Protein AF-A0A8K1CNV5-F1 (afdb_monomer)

Mean predicted aligned error: 14.9 Å

Organism: Pythium oligandrum (NCBI:txid41045)

Solvent-accessible surface area (backbone atoms only — not comparable to full-atom values): 17532 Å² total; per-residue (Å²): 133,90,78,89,86,90,78,89,76,91,77,91,81,90,87,84,92,82,88,83,81,83,76,79,78,71,54,70,66,60,56,51,51,50,52,52,51,52,48,52,50,48,54,53,50,49,52,52,50,48,55,39,60,76,67,42,85,66,71,53,64,65,58,51,50,51,50,49,50,51,50,50,51,52,48,51,51,50,48,53,50,53,49,44,53,48,55,52,51,51,52,47,57,68,41,57,79,44,86,44,72,81,35,79,41,78,49,77,49,75,51,72,46,97,85,60,24,41,38,37,41,38,40,36,34,46,54,39,86,94,39,72,58,44,67,56,53,35,53,23,44,51,50,37,60,75,45,37,34,60,50,40,27,76,74,68,73,33,55,38,43,72,82,44,70,49,68,93,41,90,45,45,32,44,40,33,38,40,32,47,81,44,94,89,42,32,39,35,34,42,30,40,36,4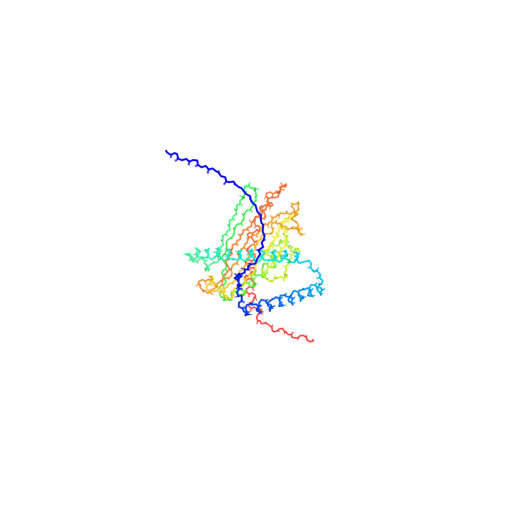0,44,51,76,34,87,70,45,97,85,44,99,53,46,36,30,41,38,40,36,34,47,57,91,78,46,90,90,66,63,86,56,71,92,58,31,37,49,38,41,44,37,33,32,38,36,24,30,65,41,100,82,63,29,26,26,39,44,33,42,35,39,38,37,40,50,57,55,90,89,60,71,62,69,70,56,58,50,52,54,61,59,43,54,63,52,51,58,48,50,44,54,51,46,24,52,47,44,48,62,54,52,75,57,72,84,69,74,82,85,76,84,79,130

Foldseek 3Di:
DDDDDDDDDDDDDDDDDDDDDPPPDPDPVVVVVVVVVVVVVVVVVVVVVVVCVVVDVPPCVVVVVVVVVVVVVVVVLVVLQVVLVVVLVVVLVVCVVDVPLVDWDKDWDWDADPQRKIKIKMWIKFFDPPDQDLVQLQVLLVVLVVVLQVLCCVQVVWHKDWPDWPPVDVFKIWTWMWTCLDVQEIAIFTKIKGWDWACCDPVDRHTKIKMWIWGDPDDPPDGDDLVRYWYKTKTKMWMWDADPVSTIMIIMIMMIITDARPVGDPVVVVVSVVVSPVVSVVSSSVSSSVSSVCVVVVPDDPPDDDD

Nearest PDB structures (foldseek):
  5zyi-assembly1_A  TM=6.172E-01  e=4.512E-07  Homo sapiens
  2e3s-assembly1_A  TM=5.573E-01  e=2.011E-07  Homo sapiens
  6iez-assembly1_A  TM=5.599E-01  e=1.013E-06  Homo sapiens
  5zyh-assembly1_A  TM=5.247E-01  e=5.365E-07  Homo sapiens
  5zyk-assembly1_A  TM=5.617E-01  e=1.804E-06  Homo sapiens

Radius of gyration: 34.07 Å; Cα contacts (8 Å, |Δi|>4): 423; chains: 1; bounding box: 97×108×48 Å

Sequence (307 aa):
MVSASASGDATSSRDSSEDASRRSYKSTYYARKITTLQQEKHELTEQVNELKAERGVVDMAPTLEQNALLRSGLQAAGWAMAEAQSVLSNRMAETSGDAHLRRSHRQVESTEASNGDILIEQFAVLPFPGVSSIKHVYEALLLAISHQEFTVWENLGVLAMCELEDTTDYSASQSRYFTKVLPGLDLEKNSASFRQYYDRSEVLASPHGLVVIDFVDEDELYPYHPESRVRLDVSGMSMVCHSEDDSVSIVRWSRARIHRPKDGIPPQAMESFRDFIPRWAEVTNKTVREYVAEGRRMDTEPVGSLG

Secondary structure (DSSP, 8-state):
---------------------------HHHHHHHHHHHHHHHHHHHHHHHHHHHT----HHHHHHHHHHHHHHHHHHHHHHHHHHHHHHHHHHHHHTTGGGGS-EEEEEEEE-TTSPEEEEEEEEEEETT---HHHHHHHHHHHHHTHHHHHHHHH--EEEEEEEE-S-SSEEEEEEEEEEETTEEEEEEEEEEEEEESS-SSSSS-EEEEEEEE-S--SSS---TTTEEEEEEEEEEEEEE-TTS-EEEEEEEEEEEPPPTT---HHHHHHHHHHHHHHHHHHHHHHHHHHHHGGGTT--------

Structure (mmCIF, N/CA/C/O backbone):
data_AF-A0A8K1CNV5-F1
#
_entry.id   AF-A0A8K1CNV5-F1
#
loop_
_atom_site.group_PDB
_atom_site.id
_atom_site.type_symbol
_atom_site.label_atom_id
_atom_site.label_alt_id
_atom_site.label_comp_id
_atom_site.label_asym_id
_atom_site.label_entity_id
_atom_site.label_seq_id
_atom_site.pdbx_PDB_ins_code
_atom_site.Cartn_x
_atom_site.Cartn_y
_atom_site.Cartn_z
_atom_site.occupancy
_atom_site.B_iso_or_equiv
_atom_site.auth_seq_id
_atom_site.auth_comp_id
_atom_site.auth_asym_id
_atom_site.auth_atom_id
_atom_site.pdbx_PDB_model_num
ATOM 1 N N . MET A 1 1 ? -56.817 -84.854 -18.819 1.00 37.28 1 MET A N 1
ATOM 2 C CA . MET A 1 1 ? -56.427 -86.277 -18.703 1.00 37.28 1 MET A CA 1
ATOM 3 C C . MET A 1 1 ? -55.260 -86.324 -17.722 1.00 37.28 1 MET A C 1
ATOM 5 O O . MET A 1 1 ? -54.269 -85.679 -18.018 1.00 37.28 1 MET A O 1
ATOM 9 N N . VAL A 1 2 ? -55.521 -86.612 -16.434 1.00 34.22 2 VAL A N 1
ATOM 10 C CA . VAL A 1 2 ? -55.157 -87.872 -15.717 1.00 34.22 2 VAL A CA 1
ATOM 11 C C . VAL A 1 2 ? -53.641 -88.128 -15.830 1.00 34.22 2 VAL A C 1
ATOM 13 O O . VAL A 1 2 ? -53.181 -88.269 -16.951 1.00 34.22 2 VAL A O 1
ATOM 16 N N . SER A 1 3 ? -52.781 -88.139 -14.803 1.00 34.09 3 SER A N 1
ATOM 17 C CA . SER A 1 3 ? -52.814 -88.590 -13.389 1.00 34.09 3 SER A CA 1
ATOM 18 C C . SER A 1 3 ? -51.605 -87.968 -12.634 1.00 34.09 3 SER A C 1
ATOM 20 O O . SER A 1 3 ? -50.591 -87.699 -13.268 1.00 34.09 3 SER A O 1
ATOM 22 N N . ALA A 1 4 ? -51.698 -87.557 -11.356 1.00 35.62 4 ALA A N 1
ATOM 23 C CA . ALA A 1 4 ? -51.215 -88.268 -10.139 1.00 35.62 4 ALA A CA 1
ATOM 24 C C . ALA A 1 4 ? -49.900 -89.072 -10.339 1.00 35.62 4 ALA A C 1
ATOM 26 O O . ALA A 1 4 ? -49.810 -89.817 -11.304 1.00 35.62 4 ALA A O 1
ATOM 27 N N . SER A 1 5 ? -48.851 -89.015 -9.506 1.00 34.81 5 SER A N 1
ATOM 28 C CA . SER A 1 5 ? -48.801 -89.030 -8.033 1.00 34.81 5 SER A CA 1
ATOM 29 C C . SER A 1 5 ? -47.383 -88.732 -7.496 1.00 34.81 5 SER A C 1
ATOM 31 O O . SER A 1 5 ? -46.389 -88.934 -8.188 1.00 34.81 5 SER A O 1
ATOM 33 N N . ALA A 1 6 ? -47.321 -88.303 -6.234 1.00 38.78 6 ALA A N 1
ATOM 34 C CA . ALA A 1 6 ? -46.132 -88.001 -5.436 1.00 38.78 6 ALA A CA 1
ATOM 35 C C . ALA A 1 6 ? -45.498 -89.224 -4.731 1.00 38.78 6 ALA A C 1
ATOM 37 O O . ALA A 1 6 ? -46.206 -90.182 -4.442 1.00 38.78 6 ALA A O 1
ATOM 38 N N . SER A 1 7 ? -44.211 -89.108 -4.368 1.00 36.12 7 SER A N 1
ATOM 39 C CA . SER A 1 7 ? -43.533 -89.647 -3.156 1.00 36.12 7 SER A CA 1
ATOM 40 C C . SER A 1 7 ? -42.044 -89.245 -3.260 1.00 36.12 7 SER A C 1
ATOM 42 O O . SER A 1 7 ? -41.426 -89.570 -4.269 1.00 36.12 7 SER A O 1
ATOM 44 N N . GLY A 1 8 ? -41.429 -88.408 -2.410 1.00 32.56 8 GLY A N 1
ATOM 45 C CA . GLY A 1 8 ? -41.211 -88.573 -0.962 1.00 32.56 8 GLY A CA 1
ATOM 46 C C . GLY A 1 8 ? -40.306 -89.787 -0.694 1.00 32.56 8 GLY A C 1
ATOM 47 O O . GLY A 1 8 ? -40.627 -90.862 -1.178 1.00 32.56 8 GLY A O 1
ATOM 48 N N . ASP A 1 9 ? -39.208 -89.770 0.054 1.00 31.98 9 ASP A N 1
ATOM 49 C CA . ASP A 1 9 ? -38.440 -88.768 0.798 1.00 31.98 9 ASP A CA 1
ATOM 50 C C . ASP A 1 9 ? -37.173 -89.509 1.313 1.00 31.98 9 ASP A C 1
ATOM 52 O O . ASP A 1 9 ? -37.217 -90.735 1.403 1.00 31.98 9 ASP A O 1
ATOM 56 N N . ALA A 1 10 ? -36.117 -88.775 1.702 1.00 35.97 10 ALA A N 1
ATOM 57 C CA . ALA A 1 10 ? -35.102 -89.140 2.719 1.00 35.97 10 ALA A CA 1
ATOM 58 C C . ALA A 1 10 ? -34.228 -90.426 2.528 1.00 35.97 10 ALA A C 1
ATOM 60 O O . ALA A 1 10 ? -34.708 -91.503 2.217 1.00 35.97 10 ALA A O 1
ATOM 61 N N . THR A 1 11 ? -32.912 -90.502 2.778 1.00 33.16 11 THR A N 1
ATOM 62 C CA . THR A 1 11 ? -31.928 -89.687 3.520 1.00 33.16 11 THR A CA 1
ATOM 63 C C . THR A 1 11 ? -30.551 -90.387 3.436 1.00 33.16 11 THR A C 1
ATOM 65 O O . THR A 1 11 ? -30.526 -91.611 3.476 1.00 33.16 11 THR A O 1
ATOM 68 N N . SER A 1 12 ? -29.452 -89.603 3.513 1.00 34.94 12 SER A N 1
ATOM 69 C CA . SER A 1 12 ? -28.198 -89.889 4.274 1.00 34.94 12 SER A CA 1
ATOM 70 C C . SER A 1 12 ? -27.277 -91.035 3.779 1.00 34.94 12 SER A C 1
ATOM 72 O O . SER A 1 12 ? -27.736 -92.144 3.588 1.00 34.94 12 SER A O 1
ATOM 74 N N . SER A 1 13 ? -25.946 -90.942 3.630 1.00 35.88 13 SER A N 1
ATOM 75 C CA . SER A 1 13 ? -24.909 -89.982 4.050 1.00 35.88 13 SER A CA 1
ATOM 76 C C . SER A 1 13 ? -23.548 -90.306 3.391 1.00 35.88 13 SER A C 1
ATOM 78 O O . SER A 1 13 ? -23.255 -91.480 3.206 1.00 35.88 13 SER A O 1
ATOM 80 N N . ARG A 1 14 ? -22.712 -89.262 3.223 1.00 37.38 14 ARG A N 1
ATOM 81 C CA . ARG A 1 14 ? -21.230 -89.174 3.392 1.00 37.38 14 ARG A CA 1
ATOM 82 C C . ARG A 1 14 ? -20.282 -90.188 2.715 1.00 37.38 14 ARG A C 1
ATOM 84 O O . ARG A 1 14 ? -20.240 -91.334 3.131 1.00 37.38 14 ARG A O 1
ATOM 91 N N . ASP A 1 15 ? -19.424 -89.692 1.809 1.00 36.38 15 ASP A N 1
ATOM 92 C CA . ASP A 1 15 ? -17.947 -89.470 1.929 1.00 36.38 15 ASP A CA 1
ATOM 93 C C . ASP A 1 15 ? -17.379 -89.168 0.508 1.00 36.38 15 ASP A C 1
ATOM 95 O O . ASP A 1 15 ? -17.696 -89.897 -0.422 1.00 36.38 15 ASP A O 1
ATOM 99 N N . SER A 1 16 ? -16.883 -87.966 0.168 1.00 39.38 16 SER A N 1
ATOM 100 C CA . SER A 1 16 ? -15.549 -87.335 0.355 1.00 39.38 16 SER A CA 1
ATOM 101 C C . SER A 1 16 ? -14.556 -87.481 -0.836 1.00 39.38 16 SER A C 1
ATOM 103 O O . SER A 1 16 ? -14.358 -88.567 -1.362 1.00 39.38 16 SER A O 1
ATOM 105 N N . SER A 1 17 ? -13.907 -86.348 -1.204 1.00 37.22 17 SER A N 1
ATOM 106 C CA . SER A 1 17 ? -12.737 -86.148 -2.121 1.00 37.22 17 SER A CA 1
ATOM 107 C C . SER A 1 17 ? -12.972 -86.392 -3.639 1.00 37.22 17 SER A C 1
ATOM 109 O O . SER A 1 17 ? -13.778 -87.239 -3.978 1.00 37.22 17 SER A O 1
ATOM 111 N N . GLU A 1 18 ? -12.443 -85.686 -4.656 1.00 43.66 18 GLU A N 1
ATOM 112 C CA . GLU A 1 18 ? -11.218 -84.894 -4.926 1.00 43.66 18 GLU A CA 1
ATOM 113 C C . GLU A 1 18 ? -11.530 -83.842 -6.037 1.00 43.66 18 GLU A C 1
ATOM 115 O O . GLU A 1 18 ? -12.301 -84.109 -6.954 1.00 43.66 18 GLU A O 1
ATOM 120 N N . ASP A 1 19 ? -11.204 -82.556 -5.879 1.00 41.62 19 ASP A N 1
ATOM 121 C CA . ASP A 1 19 ? -9.982 -81.839 -6.315 1.00 41.62 19 ASP A CA 1
ATOM 122 C C . ASP A 1 19 ? -9.832 -81.563 -7.832 1.00 41.62 19 ASP A C 1
ATOM 124 O O . ASP A 1 19 ? -9.512 -82.431 -8.634 1.00 41.62 19 ASP A O 1
ATOM 128 N N . ALA A 1 20 ? -9.966 -80.282 -8.196 1.00 39.50 20 ALA A N 1
ATOM 129 C CA . ALA A 1 20 ? -9.080 -79.628 -9.162 1.00 39.50 20 ALA A CA 1
ATOM 130 C C . ALA A 1 20 ? -9.088 -78.114 -8.898 1.00 39.50 20 ALA A C 1
ATOM 132 O O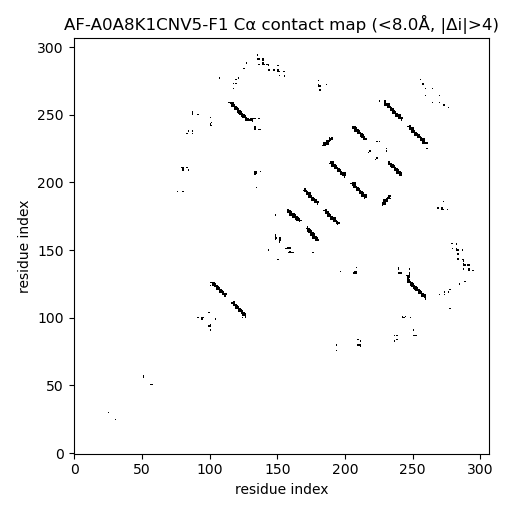 . ALA A 1 20 ? -9.726 -77.307 -9.580 1.00 39.50 20 ALA A O 1
ATOM 133 N N . SER A 1 21 ? -8.380 -77.735 -7.839 1.00 44.53 21 SER A N 1
ATOM 134 C CA . SER A 1 21 ? -8.025 -76.356 -7.508 1.00 44.53 21 SER A CA 1
ATOM 135 C C . SER A 1 21 ? -7.384 -75.599 -8.694 1.00 44.53 21 SER A C 1
ATOM 137 O O . SER A 1 21 ? -6.266 -75.878 -9.126 1.00 44.53 21 SER A O 1
ATOM 139 N N . ARG A 1 22 ? -8.059 -74.556 -9.204 1.00 44.28 22 ARG A N 1
ATOM 140 C CA . ARG A 1 22 ? -7.456 -73.552 -10.106 1.00 44.28 22 ARG A 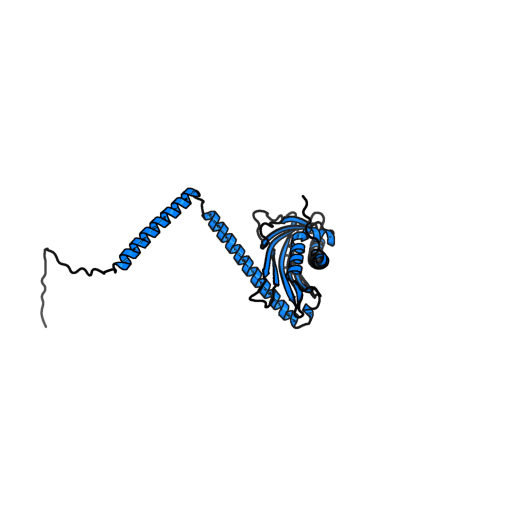CA 1
ATOM 141 C C . ARG A 1 22 ? -6.448 -72.706 -9.322 1.00 44.28 22 ARG A C 1
ATOM 143 O O . ARG A 1 22 ? -6.770 -71.629 -8.824 1.00 44.28 22 ARG A O 1
ATOM 150 N N . ARG A 1 23 ? -5.212 -73.193 -9.198 1.00 49.06 23 ARG A N 1
ATOM 151 C CA . ARG A 1 23 ? -4.085 -72.413 -8.671 1.00 49.06 23 ARG A CA 1
ATOM 152 C C . ARG A 1 23 ? -3.796 -71.248 -9.623 1.00 49.06 23 ARG A C 1
ATOM 154 O O . ARG A 1 23 ? -3.194 -71.429 -10.676 1.00 49.06 23 ARG A O 1
ATOM 161 N N . SER A 1 24 ? -4.231 -70.046 -9.247 1.00 49.69 24 SER A N 1
ATOM 162 C CA . SER A 1 24 ? -3.823 -68.787 -9.878 1.00 49.69 24 SER A CA 1
ATOM 163 C C . SER A 1 24 ? -2.311 -68.616 -9.711 1.00 49.69 24 SER A C 1
ATOM 165 O O . SER A 1 24 ? -1.841 -68.152 -8.670 1.00 49.69 24 SER A O 1
ATOM 167 N N . TYR A 1 25 ? -1.544 -69.005 -10.727 1.00 48.59 25 TYR A N 1
ATOM 168 C CA . TYR A 1 25 ? -0.092 -68.868 -10.758 1.00 48.59 25 TYR A CA 1
ATOM 169 C C . TYR A 1 25 ? 0.284 -67.381 -10.850 1.00 48.59 25 TYR A C 1
ATOM 171 O O . TYR A 1 25 ? 0.384 -66.811 -11.935 1.00 48.59 25 TYR A O 1
ATOM 179 N N . LYS A 1 26 ? 0.468 -66.718 -9.701 1.00 55.53 26 LYS A N 1
ATOM 180 C CA . LYS A 1 26 ? 1.149 -65.418 -9.666 1.00 55.53 26 LYS A CA 1
ATOM 181 C C . LYS A 1 26 ? 2.595 -65.678 -10.077 1.00 55.53 26 LYS A C 1
ATOM 183 O O . LYS A 1 26 ? 3.290 -66.432 -9.400 1.00 55.53 26 LYS A O 1
ATOM 188 N N . SER A 1 27 ? 3.021 -65.101 -11.202 1.00 59.12 27 SER A N 1
ATOM 189 C CA . SER A 1 27 ? 4.389 -65.249 -11.710 1.00 59.12 27 SER A CA 1
ATOM 190 C C . SER A 1 27 ? 5.403 -65.014 -10.580 1.00 59.12 27 SER A C 1
ATOM 192 O O . SER A 1 27 ? 5.275 -64.066 -9.799 1.00 59.12 27 SER A O 1
ATOM 194 N N . THR A 1 28 ? 6.399 -65.896 -10.484 1.00 66.81 28 THR A N 1
ATOM 195 C CA . THR A 1 28 ? 7.445 -65.893 -9.446 1.00 66.81 28 THR A CA 1
ATOM 196 C C . THR A 1 28 ? 8.173 -64.551 -9.346 1.00 66.81 28 THR A C 1
ATOM 198 O O . THR A 1 28 ? 8.644 -64.190 -8.269 1.00 66.81 28 THR A O 1
ATOM 201 N N . TYR A 1 29 ? 8.201 -63.776 -10.433 1.00 69.75 29 TYR A N 1
ATOM 202 C CA . TYR A 1 29 ? 8.688 -62.399 -10.452 1.00 69.75 29 TYR A CA 1
ATOM 203 C C . TYR A 1 29 ? 7.869 -61.470 -9.544 1.00 69.75 29 TYR A C 1
ATOM 205 O O . TYR A 1 29 ? 8.440 -60.775 -8.707 1.00 69.75 29 TYR A O 1
ATOM 213 N N . TYR A 1 30 ? 6.536 -61.480 -9.655 1.00 65.12 30 TYR A N 1
ATOM 214 C CA . TYR A 1 30 ? 5.669 -60.636 -8.827 1.00 65.12 30 TYR A CA 1
ATOM 215 C C . TYR A 1 30 ? 5.687 -61.064 -7.365 1.00 65.12 30 TYR A C 1
ATOM 217 O O . TYR A 1 30 ? 5.665 -60.205 -6.492 1.00 65.12 30 TYR A O 1
ATOM 225 N N . ALA A 1 31 ? 5.773 -62.369 -7.093 1.00 73.06 31 ALA A N 1
ATOM 226 C CA . ALA A 1 31 ? 5.921 -62.865 -5.728 1.00 73.06 31 ALA A CA 1
ATOM 227 C C . ALA A 1 31 ? 7.203 -62.316 -5.078 1.00 73.06 31 ALA A C 1
ATOM 229 O O . ALA A 1 31 ? 7.130 -61.725 -4.006 1.00 73.06 31 ALA A O 1
ATOM 230 N N . ARG A 1 32 ? 8.347 -62.406 -5.773 1.00 79.25 32 ARG A N 1
ATOM 231 C CA . ARG A 1 32 ? 9.624 -61.847 -5.299 1.00 79.25 32 ARG A CA 1
ATOM 232 C C . ARG A 1 32 ? 9.567 -60.331 -5.140 1.00 79.25 32 ARG A C 1
ATOM 234 O O . ARG A 1 32 ? 9.981 -59.826 -4.109 1.00 79.25 32 ARG A O 1
ATOM 241 N N . LYS A 1 33 ? 9.002 -59.613 -6.117 1.00 81.94 33 LYS A N 1
ATOM 242 C CA . LYS A 1 33 ? 8.872 -58.149 -6.067 1.00 81.94 33 LYS A CA 1
ATOM 243 C C . LYS A 1 33 ? 8.003 -57.685 -4.898 1.00 81.94 33 LYS A C 1
ATOM 245 O O . LYS A 1 33 ? 8.345 -56.707 -4.249 1.00 81.94 33 LYS A O 1
ATOM 250 N N . ILE A 1 34 ? 6.909 -58.390 -4.607 1.00 81.00 34 ILE A N 1
ATOM 251 C CA . ILE A 1 34 ? 6.064 -58.104 -3.440 1.00 81.00 34 ILE A CA 1
ATOM 252 C C . ILE A 1 34 ? 6.852 -58.325 -2.149 1.00 81.00 34 ILE A C 1
ATOM 254 O O . ILE A 1 34 ? 6.792 -57.471 -1.274 1.00 81.00 34 ILE A O 1
ATOM 258 N N . THR A 1 35 ? 7.620 -59.412 -2.042 1.00 87.44 35 THR A N 1
ATOM 259 C CA . THR A 1 35 ? 8.468 -59.661 -0.868 1.00 87.44 35 THR A CA 1
ATOM 260 C C . THR A 1 35 ? 9.520 -58.567 -0.688 1.00 87.44 35 THR A C 1
ATOM 262 O O . THR A 1 35 ? 9.662 -58.050 0.414 1.00 87.44 35 THR A O 1
ATOM 265 N N . THR A 1 36 ? 10.193 -58.147 -1.764 1.00 87.94 36 THR A N 1
ATOM 266 C CA . THR A 1 36 ? 11.163 -57.042 -1.719 1.00 87.94 36 THR A CA 1
ATOM 267 C C . THR A 1 36 ? 10.510 -55.738 -1.266 1.00 87.94 36 THR A C 1
ATOM 269 O O . THR A 1 36 ? 11.011 -55.098 -0.354 1.00 87.94 36 THR A O 1
ATOM 272 N N . LEU A 1 37 ? 9.353 -55.378 -1.831 1.00 86.12 37 LEU A N 1
ATOM 273 C CA . LEU A 1 37 ? 8.625 -54.165 -1.441 1.00 86.12 37 LEU A CA 1
ATOM 274 C C . LEU A 1 37 ? 8.099 -54.229 -0.001 1.00 86.12 37 LEU A C 1
ATOM 276 O O . LEU A 1 37 ? 8.005 -53.208 0.671 1.00 86.12 37 LEU A O 1
ATOM 280 N N . GLN A 1 38 ? 7.729 -55.414 0.487 1.00 88.62 38 GLN A N 1
ATOM 281 C CA . GLN A 1 38 ? 7.321 -55.606 1.880 1.00 88.62 38 GLN A CA 1
ATOM 282 C C . GLN A 1 38 ? 8.493 -55.416 2.841 1.00 88.62 38 GLN A C 1
ATOM 284 O O . GLN A 1 38 ? 8.305 -54.826 3.902 1.00 88.62 38 GLN A O 1
ATOM 289 N N . GLN A 1 39 ? 9.680 -55.882 2.455 1.00 90.81 39 GLN A N 1
ATOM 290 C CA . GLN A 1 39 ? 10.900 -55.706 3.229 1.00 90.81 39 GLN A CA 1
ATOM 291 C C . GLN A 1 39 ? 11.355 -54.241 3.229 1.00 90.81 39 GLN A C 1
ATOM 293 O O . GLN A 1 39 ? 11.562 -53.678 4.296 1.00 90.81 39 GLN A O 1
ATOM 298 N N . GLU A 1 40 ? 11.358 -53.582 2.069 1.00 89.31 40 GLU A N 1
ATOM 299 C CA . GLU A 1 40 ? 11.654 -52.147 1.947 1.00 89.31 40 GLU A CA 1
ATOM 300 C C . GLU A 1 40 ? 10.658 -51.292 2.746 1.00 89.31 40 GLU A C 1
ATOM 302 O O . GLU A 1 40 ? 11.042 -50.377 3.469 1.00 89.31 40 GLU A O 1
ATOM 307 N N . LYS A 1 41 ? 9.361 -51.629 2.703 1.00 88.00 41 LYS A N 1
ATOM 308 C CA . LYS A 1 41 ? 8.352 -50.977 3.546 1.00 88.00 41 LYS A CA 1
ATOM 309 C C . LYS A 1 41 ? 8.666 -51.151 5.032 1.00 88.00 41 LYS A C 1
ATOM 311 O O . LYS A 1 41 ? 8.447 -50.216 5.800 1.00 88.00 41 LYS A O 1
ATOM 316 N N . HIS A 1 42 ? 9.099 -52.340 5.448 1.00 92.69 42 HIS A N 1
ATOM 317 C CA . HIS A 1 42 ? 9.427 -52.613 6.843 1.00 92.69 42 HIS A CA 1
ATOM 318 C C . HIS A 1 42 ? 10.633 -51.784 7.294 1.00 92.69 42 HIS A C 1
ATOM 320 O O . HIS A 1 42 ? 10.510 -51.057 8.275 1.00 92.69 42 HIS A O 1
ATOM 326 N N . GLU A 1 43 ? 11.711 -51.783 6.509 1.00 91.06 43 GLU A N 1
ATOM 327 C CA . GLU A 1 43 ? 12.922 -50.991 6.761 1.00 91.06 43 GLU A CA 1
ATOM 328 C C . GLU A 1 43 ? 12.619 -49.486 6.820 1.00 91.06 43 GLU A C 1
ATOM 330 O O . GLU A 1 43 ? 13.013 -48.807 7.765 1.00 91.06 43 GLU A O 1
ATOM 335 N N . LEU A 1 44 ? 11.834 -48.958 5.874 1.00 85.69 44 LEU A N 1
ATOM 336 C CA . LEU A 1 44 ? 11.407 -47.554 5.898 1.00 85.69 44 LEU A CA 1
ATOM 337 C C . LEU A 1 44 ? 10.532 -47.231 7.115 1.00 85.69 44 LEU A C 1
ATOM 339 O O . LEU A 1 44 ? 10.596 -46.129 7.655 1.00 85.69 44 LEU A O 1
ATOM 343 N N . THR A 1 45 ? 9.702 -48.177 7.558 1.00 86.69 45 THR A N 1
ATOM 344 C CA . THR A 1 45 ? 8.867 -47.989 8.752 1.00 86.69 45 THR A CA 1
ATOM 345 C C . THR A 1 45 ? 9.726 -47.935 10.015 1.00 86.69 45 THR A C 1
ATOM 347 O O . THR A 1 45 ? 9.460 -47.110 10.887 1.00 86.69 45 THR A O 1
ATOM 350 N N . GLU A 1 46 ? 10.762 -48.771 10.108 1.00 89.44 46 GLU A N 1
ATOM 351 C CA . GLU A 1 46 ? 11.726 -48.740 11.211 1.00 89.44 46 GLU A CA 1
ATOM 352 C C . GLU A 1 46 ? 12.526 -47.438 11.217 1.00 89.44 46 GLU A C 1
ATOM 354 O O . GLU A 1 46 ? 12.534 -46.761 12.240 1.00 89.44 46 GLU A O 1
ATOM 359 N N . GLN A 1 47 ? 13.052 -47.002 10.068 1.00 83.31 47 GLN A N 1
ATOM 360 C CA . GLN A 1 47 ? 13.750 -45.714 9.949 1.00 83.31 47 GLN A CA 1
ATOM 361 C C . GLN A 1 47 ? 12.865 -44.534 10.365 1.00 83.31 47 GLN A C 1
ATOM 363 O O . GLN A 1 47 ? 13.305 -43.636 11.078 1.00 83.31 47 GLN A O 1
ATOM 368 N N . VAL A 1 48 ? 11.590 -44.526 9.965 1.00 77.44 48 VAL A N 1
ATOM 369 C CA . VAL A 1 48 ? 10.640 -43.487 10.390 1.00 77.44 48 VAL A CA 1
ATOM 370 C C . VAL A 1 48 ? 10.408 -43.529 11.901 1.00 77.44 48 VAL A C 1
ATOM 372 O O . VAL A 1 48 ? 10.268 -42.476 12.520 1.00 77.44 48 VAL A O 1
ATOM 375 N N . ASN A 1 49 ? 10.351 -44.714 12.508 1.00 79.75 49 ASN A N 1
ATOM 376 C CA . ASN A 1 49 ? 10.160 -44.855 13.950 1.00 79.75 49 ASN A CA 1
ATOM 377 C C . ASN A 1 49 ? 11.411 -44.454 14.742 1.00 79.75 49 ASN A C 1
ATOM 379 O O . ASN A 1 49 ? 11.271 -43.806 15.776 1.00 79.75 49 ASN A O 1
ATOM 383 N N . GLU A 1 50 ? 12.607 -44.765 14.243 1.00 82.88 50 GLU A N 1
ATOM 384 C CA . GLU A 1 50 ? 13.878 -44.303 14.810 1.00 82.88 50 GLU A CA 1
ATOM 385 C C . GLU A 1 50 ? 13.992 -42.780 14.725 1.00 82.88 50 GLU A C 1
ATOM 387 O O . GLU A 1 50 ? 14.203 -42.132 15.744 1.00 82.88 50 GLU A O 1
ATOM 392 N N . LEU A 1 51 ? 13.707 -42.179 13.564 1.00 74.62 51 LEU A N 1
ATOM 393 C CA . LEU A 1 51 ? 13.696 -40.719 13.400 1.00 74.62 51 LEU A CA 1
ATOM 394 C C . LEU A 1 51 ? 12.663 -40.031 14.308 1.00 74.62 51 LEU A C 1
ATOM 396 O O . LEU A 1 51 ? 12.914 -38.941 14.824 1.00 74.62 51 LEU A O 1
ATOM 400 N N . LYS A 1 52 ? 11.502 -40.664 14.528 1.00 68.00 52 LYS A N 1
ATOM 401 C CA . LYS A 1 52 ? 10.490 -40.202 15.495 1.00 68.00 52 LYS A CA 1
ATOM 402 C C . LYS A 1 52 ? 10.959 -40.336 16.945 1.00 68.00 52 LYS A C 1
ATOM 404 O O . LYS A 1 52 ? 10.568 -39.521 17.775 1.00 68.00 52 LYS A O 1
ATOM 409 N N . ALA A 1 53 ? 11.760 -41.349 17.265 1.00 72.50 53 ALA A N 1
ATOM 410 C CA . ALA A 1 53 ? 12.324 -41.538 18.597 1.00 72.50 53 ALA A CA 1
ATOM 411 C C . ALA A 1 53 ? 13.478 -40.557 18.870 1.00 72.50 53 ALA A C 1
ATOM 413 O O . ALA A 1 53 ? 13.533 -39.978 19.953 1.00 72.50 53 ALA A O 1
ATOM 414 N N . GLU A 1 54 ? 14.348 -40.309 17.884 1.00 72.69 54 GLU A N 1
ATOM 415 C CA . GLU A 1 54 ? 15.487 -39.383 17.974 1.00 72.69 54 GLU A CA 1
ATOM 416 C C . GLU A 1 54 ? 15.061 -37.915 18.095 1.00 72.69 54 GLU A C 1
ATOM 418 O O . GLU A 1 54 ? 15.667 -37.156 18.849 1.00 72.69 54 GLU A O 1
ATOM 423 N N . ARG A 1 55 ? 14.002 -37.499 17.385 1.00 61.12 55 ARG A N 1
ATOM 424 C CA . ARG A 1 55 ? 13.460 -36.130 17.477 1.00 61.12 55 ARG A CA 1
ATOM 425 C C . ARG A 1 55 ? 12.473 -35.922 18.629 1.00 61.12 55 ARG A C 1
ATOM 427 O O . ARG A 1 55 ? 12.001 -34.802 18.817 1.00 61.12 55 ARG A O 1
ATOM 434 N N . GLY A 1 56 ? 12.167 -36.970 19.396 1.00 58.28 56 GLY A N 1
ATOM 435 C CA . GLY A 1 56 ? 11.000 -36.999 20.273 1.00 58.28 56 GLY A CA 1
ATOM 436 C C . GLY A 1 56 ? 9.698 -36.978 19.464 1.00 58.28 56 GLY A C 1
ATOM 437 O O . GLY A 1 56 ? 9.672 -36.606 18.290 1.00 58.28 56 GLY A O 1
ATOM 438 N N . VAL A 1 57 ? 8.586 -37.379 20.085 1.00 56.28 57 VAL A N 1
ATOM 439 C CA . VAL A 1 57 ? 7.253 -37.222 19.485 1.00 56.28 57 VAL A CA 1
ATOM 440 C C . VAL A 1 57 ? 6.947 -35.725 19.416 1.00 56.28 57 VAL A C 1
ATOM 442 O O . VAL A 1 57 ? 6.329 -35.164 20.314 1.00 56.28 57 VAL A O 1
ATOM 445 N N . VAL A 1 58 ? 7.428 -35.058 18.370 1.00 56.00 58 VAL A N 1
ATOM 446 C CA . VAL A 1 58 ? 6.936 -33.738 17.996 1.00 56.00 58 VAL A CA 1
ATOM 447 C C . VAL A 1 58 ? 5.521 -33.983 17.507 1.00 56.00 58 VAL A C 1
ATOM 449 O O . VAL A 1 58 ? 5.315 -34.674 16.506 1.00 56.00 58 VAL A O 1
ATOM 452 N N . ASP A 1 59 ? 4.543 -33.491 18.261 1.00 56.84 59 ASP A N 1
ATOM 453 C CA . ASP A 1 59 ? 3.179 -33.396 17.775 1.00 56.84 59 ASP A CA 1
ATOM 454 C C . ASP A 1 59 ? 3.223 -32.617 16.455 1.00 56.84 59 ASP A C 1
ATOM 456 O O . ASP A 1 59 ? 3.522 -31.426 16.420 1.00 56.84 59 ASP A O 1
ATOM 460 N N . MET A 1 60 ? 3.033 -33.325 15.343 1.00 53.88 60 MET A N 1
ATOM 461 C CA . MET A 1 60 ? 3.083 -32.724 14.014 1.00 53.88 60 MET A CA 1
ATOM 462 C C . MET A 1 60 ? 1.796 -31.961 13.713 1.00 53.88 60 MET A C 1
ATOM 464 O O . MET A 1 60 ? 1.774 -31.246 12.719 1.00 53.88 60 MET A O 1
ATOM 468 N N . ALA A 1 61 ? 0.734 -32.103 14.516 1.00 57.50 61 ALA A N 1
ATOM 469 C CA . ALA A 1 61 ? -0.514 -31.373 14.320 1.00 57.50 61 ALA A CA 1
ATOM 470 C C . ALA A 1 61 ? -0.305 -29.845 14.307 1.00 57.50 61 ALA A C 1
ATOM 472 O O . ALA A 1 61 ? -0.651 -29.245 13.289 1.00 57.50 61 ALA A O 1
ATOM 473 N N . PRO A 1 62 ? 0.355 -29.215 15.304 1.00 58.69 62 PRO A N 1
ATOM 474 C CA . PRO A 1 62 ? 0.647 -27.782 15.264 1.00 58.69 62 PRO A CA 1
ATOM 475 C C . PRO A 1 62 ? 1.543 -27.395 14.081 1.00 58.69 62 PRO A C 1
ATOM 477 O O . PRO A 1 62 ? 1.324 -26.366 13.454 1.00 58.69 62 PRO A O 1
ATOM 480 N N . THR A 1 63 ? 2.509 -28.234 13.690 1.00 60.34 63 THR A N 1
ATOM 481 C CA . THR A 1 63 ? 3.356 -27.965 12.514 1.00 60.34 63 THR A CA 1
ATOM 482 C C . THR A 1 63 ? 2.587 -28.100 11.196 1.00 60.34 63 THR A C 1
ATOM 484 O O . THR A 1 63 ? 2.852 -27.372 10.244 1.00 60.34 63 THR A O 1
ATOM 487 N N . LEU A 1 64 ? 1.640 -29.032 11.093 1.00 62.47 64 LEU A N 1
ATOM 488 C CA . LEU A 1 64 ? 0.794 -29.224 9.915 1.00 62.47 64 LEU A CA 1
ATOM 489 C C . LEU A 1 64 ? -0.237 -28.106 9.784 1.00 62.47 64 LEU A C 1
ATOM 491 O O . LEU A 1 64 ? -0.454 -27.634 8.672 1.00 62.47 64 LEU A O 1
ATOM 495 N N . GLU A 1 65 ? -0.821 -27.669 10.896 1.00 68.31 65 GLU A N 1
ATOM 496 C CA . GLU A 1 65 ? -1.730 -26.526 10.962 1.00 68.31 65 GLU A CA 1
ATOM 497 C C . GLU A 1 65 ? -1.002 -25.228 10.609 1.00 68.31 65 GLU A C 1
ATOM 499 O O . GLU A 1 65 ? -1.433 -24.507 9.713 1.00 68.31 65 GLU A O 1
ATOM 504 N N . GLN A 1 66 ? 0.178 -24.997 11.188 1.00 64.56 66 GLN A N 1
ATOM 505 C CA . GLN A 1 66 ? 1.035 -23.870 10.829 1.00 64.56 66 GLN A CA 1
ATOM 506 C C . GLN A 1 66 ? 1.441 -23.918 9.348 1.00 64.56 66 GLN A C 1
ATOM 508 O O . GLN A 1 66 ? 1.371 -22.911 8.654 1.00 64.56 66 GLN A O 1
ATOM 513 N N . ASN A 1 67 ? 1.796 -25.089 8.812 1.00 64.06 67 ASN A N 1
ATOM 514 C CA . ASN A 1 67 ? 2.095 -25.241 7.385 1.00 64.06 67 ASN A CA 1
ATOM 515 C C . ASN A 1 67 ? 0.869 -25.023 6.489 1.00 64.06 67 ASN A C 1
ATOM 517 O O . ASN A 1 67 ? 1.010 -24.512 5.378 1.00 64.06 67 ASN A O 1
ATOM 521 N N . ALA A 1 68 ? -0.323 -25.430 6.927 1.00 66.38 68 ALA A N 1
ATOM 522 C CA . ALA A 1 68 ? -1.564 -25.185 6.204 1.00 66.38 68 ALA A CA 1
ATOM 523 C C . ALA A 1 68 ? -1.886 -23.686 6.178 1.00 66.38 68 ALA A C 1
ATOM 525 O O . ALA A 1 68 ? -2.197 -23.158 5.111 1.00 66.38 68 ALA A O 1
ATOM 526 N N . LEU A 1 69 ? -1.714 -23.000 7.310 1.00 70.38 69 LEU A N 1
ATOM 527 C CA . LEU A 1 69 ? -1.862 -21.553 7.421 1.00 70.38 69 LEU A CA 1
ATOM 528 C C . LEU A 1 69 ? -0.856 -20.820 6.525 1.00 70.38 69 LEU A C 1
ATOM 530 O O . LEU A 1 69 ? -1.255 -19.971 5.735 1.00 70.38 69 LEU A O 1
ATOM 534 N N . LEU A 1 70 ? 0.422 -21.211 6.558 1.00 66.06 70 LEU A N 1
ATOM 535 C CA . LEU A 1 70 ? 1.465 -20.650 5.690 1.00 66.06 70 LEU A CA 1
ATOM 536 C C . LEU A 1 70 ? 1.143 -20.853 4.205 1.00 66.06 70 LEU A C 1
ATOM 538 O O . LEU A 1 70 ? 1.278 -19.929 3.409 1.00 66.06 70 LEU A O 1
ATOM 542 N N . ARG A 1 71 ? 0.678 -22.046 3.812 1.00 68.06 71 ARG A N 1
ATOM 543 C CA . ARG A 1 71 ? 0.259 -22.319 2.426 1.00 68.06 71 ARG A CA 1
ATOM 544 C C . ARG A 1 71 ? -0.945 -21.482 2.019 1.00 68.06 71 ARG A C 1
ATOM 546 O O . ARG A 1 71 ? -0.955 -20.971 0.905 1.00 68.06 71 ARG A O 1
ATOM 553 N N . SER A 1 72 ? -1.929 -21.341 2.902 1.00 69.81 72 SER A N 1
ATOM 554 C CA . SER A 1 72 ? -3.098 -20.494 2.668 1.00 69.81 72 SER A CA 1
ATOM 555 C C . SER A 1 72 ? -2.689 -19.029 2.511 1.00 69.81 72 SER A C 1
ATOM 557 O O . SER A 1 72 ? -3.140 -18.371 1.579 1.00 69.81 72 SER A O 1
ATOM 559 N N . GLY A 1 73 ? -1.787 -18.534 3.364 1.00 67.94 73 GLY A N 1
ATOM 560 C CA . GLY A 1 73 ? -1.234 -17.183 3.273 1.00 67.94 73 GLY A CA 1
ATOM 561 C C . GLY A 1 73 ? -0.466 -16.953 1.971 1.00 67.94 73 GLY A C 1
ATOM 562 O O . GLY A 1 73 ? -0.714 -15.972 1.278 1.00 67.94 73 GLY A O 1
ATOM 563 N N . LEU A 1 74 ? 0.390 -17.899 1.572 1.00 69.75 74 LEU A N 1
ATOM 564 C CA . LEU A 1 74 ? 1.110 -17.854 0.294 1.00 69.75 74 LEU A CA 1
ATOM 565 C C . LEU A 1 74 ? 0.163 -17.888 -0.916 1.00 69.75 74 LEU A C 1
ATOM 567 O O . LEU A 1 74 ? 0.398 -17.193 -1.901 1.00 69.75 74 LEU A O 1
ATOM 571 N N . GLN A 1 75 ? -0.911 -18.680 -0.857 1.00 72.81 75 GLN A N 1
ATOM 572 C CA . GLN A 1 75 ? -1.928 -18.722 -1.911 1.00 72.81 75 GLN A CA 1
ATOM 573 C C . GLN A 1 75 ? -2.703 -17.407 -2.006 1.00 72.81 75 GLN A C 1
ATOM 575 O O . GLN A 1 75 ? -2.864 -16.886 -3.107 1.00 72.81 75 GLN A O 1
ATOM 580 N N . ALA A 1 76 ? -3.132 -16.852 -0.870 1.00 71.19 76 ALA A N 1
ATOM 581 C CA . ALA A 1 76 ? -3.803 -15.558 -0.816 1.00 71.19 76 ALA A CA 1
ATOM 582 C C . ALA A 1 76 ? -2.899 -14.438 -1.354 1.00 71.19 76 ALA A C 1
ATOM 584 O O . ALA A 1 76 ? -3.335 -13.656 -2.196 1.00 71.19 76 ALA A O 1
ATOM 585 N N . ALA A 1 77 ? -1.620 -14.424 -0.962 1.00 71.69 77 ALA A N 1
ATOM 586 C CA . ALA A 1 77 ? -0.622 -13.501 -1.495 1.00 71.69 77 ALA A CA 1
ATOM 587 C C . ALA A 1 77 ? -0.461 -13.653 -3.017 1.00 71.69 77 ALA A C 1
ATOM 589 O O . ALA A 1 77 ? -0.469 -12.662 -3.745 1.00 71.69 77 ALA A O 1
ATOM 590 N N . GLY A 1 78 ? -0.376 -14.892 -3.514 1.00 75.94 78 GLY A N 1
ATOM 591 C CA . GLY A 1 78 ? -0.282 -15.180 -4.946 1.00 75.94 78 GLY A CA 1
ATOM 592 C C . GLY A 1 78 ? -1.502 -14.703 -5.740 1.00 75.94 78 GLY A C 1
ATOM 593 O O . GLY A 1 78 ? -1.348 -14.139 -6.822 1.00 75.94 78 GLY A O 1
ATOM 594 N N . TRP A 1 79 ? -2.712 -14.879 -5.204 1.00 74.88 79 TRP A N 1
ATOM 595 C CA . TRP A 1 79 ? -3.938 -14.371 -5.827 1.00 74.88 79 TRP A CA 1
ATOM 596 C C . TRP A 1 79 ? -4.006 -12.849 -5.813 1.00 74.88 79 TRP A C 1
ATOM 598 O O . TRP A 1 79 ? -4.274 -12.262 -6.858 1.00 74.88 79 TRP A O 1
ATOM 608 N N . ALA A 1 80 ? -3.694 -12.215 -4.683 1.00 74.00 80 ALA A N 1
ATOM 609 C CA . ALA A 1 80 ? -3.676 -10.761 -4.568 1.00 74.00 80 ALA A CA 1
ATOM 610 C C . ALA A 1 80 ? -2.672 -10.131 -5.549 1.00 74.00 80 ALA A C 1
ATOM 612 O O . ALA A 1 80 ? -2.976 -9.137 -6.205 1.00 74.00 80 ALA A O 1
ATOM 613 N N . MET A 1 81 ? -1.499 -10.750 -5.717 1.00 79.19 81 MET A N 1
ATOM 614 C CA . MET A 1 81 ? -0.497 -10.348 -6.706 1.00 79.19 81 MET A CA 1
ATOM 615 C C . MET A 1 81 ? -1.005 -10.498 -8.145 1.00 79.19 81 MET A C 1
ATOM 617 O O . MET A 1 81 ? -0.886 -9.567 -8.939 1.00 79.19 81 MET A O 1
ATOM 621 N N . ALA A 1 82 ? -1.607 -11.639 -8.489 1.00 77.94 82 ALA A N 1
ATOM 622 C CA . ALA A 1 82 ? -2.134 -11.874 -9.833 1.00 77.94 82 ALA A CA 1
ATOM 623 C C . ALA A 1 82 ? -3.294 -10.922 -10.180 1.00 77.94 82 ALA A C 1
ATOM 625 O O . ALA A 1 82 ? -3.346 -10.376 -11.285 1.00 77.94 82 ALA A O 1
ATOM 626 N N . GLU A 1 83 ? -4.204 -10.689 -9.233 1.00 78.69 83 GLU A N 1
ATOM 627 C CA . GLU A 1 83 ? -5.303 -9.736 -9.381 1.00 78.69 83 GLU A CA 1
ATOM 628 C C . GLU A 1 83 ? -4.772 -8.311 -9.544 1.00 78.69 83 GLU A C 1
ATOM 630 O O . GLU A 1 83 ? -5.139 -7.627 -10.500 1.00 78.69 83 GLU A O 1
ATOM 635 N N . ALA A 1 84 ? -3.845 -7.888 -8.679 1.00 77.50 84 ALA A N 1
ATOM 636 C CA . ALA A 1 84 ? -3.212 -6.578 -8.766 1.00 77.50 84 ALA A CA 1
ATOM 637 C C . ALA A 1 84 ? -2.527 -6.360 -10.120 1.00 77.50 84 ALA A C 1
ATOM 639 O O . ALA A 1 84 ? -2.711 -5.321 -10.759 1.00 77.50 84 ALA A O 1
ATOM 640 N N . GLN A 1 85 ? -1.784 -7.361 -10.593 1.00 77.38 85 GLN A N 1
ATOM 641 C CA . GLN A 1 85 ? -1.137 -7.310 -11.895 1.00 77.38 85 GLN A CA 1
ATOM 642 C C . GLN A 1 85 ? -2.163 -7.182 -13.031 1.00 77.38 85 GLN A C 1
ATOM 644 O O . GLN A 1 85 ? -1.961 -6.376 -13.941 1.00 77.38 85 GLN A O 1
ATOM 649 N N . SER A 1 86 ? -3.279 -7.917 -12.977 1.00 79.94 86 SER A N 1
ATOM 650 C CA . SER A 1 86 ? -4.346 -7.841 -13.983 1.00 79.94 86 SER A CA 1
ATOM 651 C C . SER A 1 86 ? -5.051 -6.480 -13.985 1.00 79.94 86 SER A C 1
ATOM 653 O O . SER A 1 86 ? -5.159 -5.846 -15.035 1.00 79.94 86 SER A O 1
ATOM 655 N N . VAL A 1 87 ? -5.473 -5.992 -12.814 1.00 79.06 87 VAL A N 1
ATOM 656 C CA . VAL A 1 87 ? -6.178 -4.710 -12.659 1.00 79.06 87 VAL A CA 1
ATOM 657 C C . VAL A 1 87 ? -5.313 -3.552 -13.144 1.00 79.06 87 VAL A C 1
ATOM 659 O O . VAL A 1 87 ? -5.783 -2.722 -13.925 1.00 79.06 87 VAL A O 1
ATOM 662 N N . LEU A 1 88 ? -4.043 -3.503 -12.730 1.00 78.25 88 LEU A N 1
ATOM 663 C CA . LEU A 1 88 ? -3.137 -2.435 -13.145 1.00 78.25 88 LEU A CA 1
ATOM 664 C C . LEU A 1 88 ? -2.799 -2.518 -14.633 1.00 78.25 88 LEU A C 1
ATOM 666 O O . LEU A 1 88 ? -2.764 -1.483 -15.290 1.00 78.25 88 LEU A O 1
ATOM 670 N N . SER A 1 89 ? -2.617 -3.719 -15.188 1.00 73.00 89 SER A N 1
ATOM 671 C CA . SER A 1 89 ? -2.368 -3.893 -16.627 1.00 73.00 89 SER A CA 1
ATOM 672 C C . SER A 1 89 ? -3.555 -3.446 -17.479 1.00 73.00 89 SER A C 1
ATOM 674 O O . SER A 1 89 ? -3.366 -2.723 -18.455 1.00 73.00 89 SER A O 1
ATOM 676 N N . ASN A 1 90 ? -4.781 -3.794 -17.080 1.00 76.81 90 ASN A N 1
ATOM 677 C CA . ASN A 1 90 ? -5.992 -3.355 -17.775 1.00 76.81 90 ASN A CA 1
ATOM 678 C C . ASN A 1 90 ? -6.169 -1.834 -17.680 1.00 76.81 90 ASN A C 1
ATOM 680 O O . ASN A 1 90 ? -6.378 -1.176 -18.695 1.00 76.81 90 ASN A O 1
ATOM 684 N N . ARG A 1 91 ? -5.992 -1.257 -16.482 1.00 71.94 91 ARG A N 1
ATOM 685 C CA . ARG A 1 91 ? -6.026 0.200 -16.272 1.00 71.94 91 ARG A CA 1
ATOM 686 C C . ARG A 1 91 ? -4.968 0.920 -17.104 1.00 71.94 91 ARG A C 1
ATOM 688 O O . ARG A 1 91 ? -5.261 1.973 -17.660 1.00 71.94 91 ARG A O 1
ATOM 695 N N . MET A 1 92 ? -3.757 0.371 -17.210 1.00 70.06 92 MET A N 1
ATOM 696 C CA . MET A 1 92 ? -2.725 0.912 -18.098 1.00 70.06 92 MET A CA 1
ATOM 697 C C . MET A 1 92 ? -3.176 0.879 -19.555 1.00 70.06 92 MET A C 1
ATOM 699 O O . MET A 1 92 ? -3.071 1.902 -20.215 1.00 70.06 92 MET A O 1
ATOM 703 N N . ALA A 1 93 ? -3.727 -0.237 -20.039 1.00 72.06 93 ALA A N 1
ATOM 704 C CA . ALA A 1 93 ? -4.197 -0.362 -21.418 1.00 72.06 93 ALA A CA 1
ATOM 705 C C . ALA A 1 93 ? -5.347 0.611 -21.747 1.00 72.06 93 ALA A C 1
ATOM 707 O O . ALA A 1 93 ? -5.334 1.244 -22.801 1.00 72.06 93 ALA A O 1
ATOM 708 N N . GLU A 1 94 ? -6.305 0.788 -20.831 1.00 68.88 94 GLU A N 1
ATOM 709 C CA . GLU A 1 94 ? -7.369 1.798 -20.945 1.00 68.88 94 GLU A CA 1
ATOM 710 C C . GLU A 1 94 ? -6.797 3.223 -20.973 1.00 68.88 94 GLU A C 1
ATOM 712 O O . GLU A 1 94 ? -7.252 4.070 -21.739 1.00 68.88 94 GLU A O 1
ATOM 717 N N . THR A 1 95 ? -5.761 3.471 -20.169 1.00 60.69 95 THR A N 1
ATOM 718 C CA . THR A 1 95 ? -5.099 4.777 -20.050 1.00 60.69 95 THR A CA 1
ATOM 719 C C . THR A 1 95 ? -4.086 5.039 -21.172 1.00 60.69 95 THR A C 1
ATOM 721 O O . THR A 1 95 ? -3.730 6.193 -21.373 1.00 60.69 95 THR A O 1
ATOM 724 N N . SER A 1 96 ? -3.640 4.013 -21.911 1.00 53.50 96 SER A N 1
ATOM 725 C CA . SER A 1 96 ? -2.716 4.092 -23.060 1.00 53.50 96 SER A CA 1
ATOM 726 C C . SER A 1 96 ? -3.380 4.620 -24.335 1.00 53.50 96 SER A C 1
ATOM 728 O O . SER A 1 96 ? -2.696 5.144 -25.213 1.00 53.50 96 SER A O 1
ATOM 730 N N . GLY A 1 97 ? -4.710 4.507 -24.454 1.00 54.41 97 GLY A N 1
ATOM 731 C CA . GLY A 1 97 ? -5.462 5.075 -25.583 1.00 54.41 97 GLY A CA 1
ATOM 732 C C . GLY A 1 97 ? -5.377 6.605 -25.658 1.00 54.41 97 GLY A C 1
ATOM 733 O O . GLY A 1 97 ? -5.471 7.178 -26.742 1.00 54.41 97 GLY A O 1
ATOM 734 N N . ASP A 1 98 ? -5.109 7.246 -24.521 1.00 47.41 98 ASP A N 1
ATOM 735 C CA . ASP A 1 98 ? -4.743 8.650 -24.403 1.00 47.41 98 ASP A CA 1
ATOM 736 C C . ASP A 1 98 ? -3.272 8.742 -23.957 1.00 47.41 98 ASP A C 1
ATOM 738 O O . ASP A 1 98 ? -2.762 7.883 -23.255 1.00 47.41 98 ASP A O 1
ATOM 742 N N . ALA A 1 99 ? -2.525 9.775 -24.341 1.00 51.50 99 ALA A N 1
ATOM 743 C CA . ALA A 1 99 ? -1.073 9.884 -24.108 1.00 51.50 99 ALA A CA 1
ATOM 744 C C . ALA A 1 99 ? -0.635 10.079 -22.621 1.00 51.50 99 ALA A C 1
ATOM 746 O O . ALA A 1 99 ? 0.314 10.820 -22.336 1.00 51.50 99 ALA A O 1
ATOM 747 N N . HIS A 1 100 ? -1.335 9.471 -21.660 1.00 54.00 100 HIS A N 1
ATOM 748 C CA . HIS A 1 100 ? -1.287 9.756 -20.229 1.00 54.00 100 HIS A CA 1
ATOM 749 C C . HIS A 1 100 ? -0.188 9.027 -19.462 1.00 54.00 100 HIS A C 1
ATOM 751 O O . HIS A 1 100 ? 0.286 9.595 -18.485 1.00 54.00 100 HIS A O 1
ATOM 757 N N . LEU A 1 101 ? 0.310 7.868 -19.912 1.00 57.69 101 LEU A N 1
ATOM 758 C CA . LEU A 1 101 ? 1.451 7.212 -19.245 1.00 57.69 101 LEU A CA 1
ATOM 759 C C . LEU A 1 101 ? 2.755 8.029 -19.336 1.00 57.69 101 LEU A C 1
ATOM 761 O O . LEU A 1 101 ? 3.669 7.840 -18.542 1.00 57.69 101 LEU A O 1
ATOM 765 N N . ARG A 1 102 ? 2.818 9.001 -20.256 1.00 59.28 102 ARG A N 1
ATOM 766 C CA . ARG A 1 102 ? 3.937 9.951 -20.393 1.00 59.28 102 ARG A CA 1
ATOM 767 C C . ARG A 1 102 ? 3.899 11.092 -19.380 1.00 59.28 102 ARG A C 1
ATOM 769 O O . ARG A 1 102 ? 4.862 11.849 -19.265 1.00 59.28 102 ARG A O 1
ATOM 776 N N . ARG A 1 103 ? 2.767 11.305 -18.708 1.00 69.31 103 ARG A N 1
ATOM 777 C CA . ARG A 1 103 ? 2.568 12.436 -17.798 1.00 69.31 103 ARG A CA 1
ATOM 778 C C . ARG A 1 103 ? 2.211 11.918 -16.422 1.00 69.31 103 ARG A C 1
ATOM 780 O O . ARG A 1 103 ? 1.584 10.881 -16.268 1.00 69.31 103 ARG A O 1
ATOM 787 N N . SER A 1 104 ? 2.589 12.685 -15.407 1.00 81.94 104 SER A N 1
ATOM 788 C CA . SER A 1 104 ? 2.052 12.451 -14.074 1.00 81.94 104 SER A CA 1
ATOM 789 C C . SER A 1 104 ? 0.529 12.551 -14.156 1.00 81.94 104 SER A C 1
ATOM 791 O O . SER A 1 104 ? 0.002 13.604 -14.517 1.00 81.94 104 SER A O 1
ATOM 793 N N . HIS A 1 105 ? -0.161 11.461 -13.846 1.00 84.56 105 HIS A N 1
ATOM 794 C CA . HIS A 1 105 ? -1.616 11.405 -13.800 1.00 84.56 105 HIS A CA 1
ATOM 795 C C . HIS A 1 105 ? -2.044 10.994 -12.400 1.00 84.56 105 HIS A C 1
ATOM 797 O O . HIS A 1 105 ? -1.411 10.148 -11.768 1.00 84.56 105 HIS A O 1
ATOM 803 N N . ARG A 1 106 ? -3.111 11.611 -11.901 1.00 87.50 106 ARG A N 1
ATOM 804 C CA . ARG A 1 106 ? -3.667 11.292 -10.595 1.00 87.50 106 ARG A CA 1
ATOM 805 C C . ARG A 1 106 ? -5.162 11.553 -10.596 1.00 87.50 106 ARG A C 1
ATOM 807 O O . ARG A 1 106 ? -5.595 12.650 -10.939 1.00 87.50 106 ARG A O 1
ATOM 814 N N . GLN A 1 107 ? -5.910 10.568 -10.134 1.00 89.19 107 GLN A N 1
ATOM 815 C CA . GLN A 1 107 ? -7.329 10.654 -9.849 1.00 89.19 107 GLN A CA 1
ATOM 816 C C . GLN A 1 107 ? -7.538 10.303 -8.379 1.00 89.19 107 GLN A C 1
ATOM 818 O O . GLN A 1 107 ? -6.970 9.334 -7.878 1.00 89.19 107 GLN A O 1
ATOM 823 N N . VAL A 1 108 ? -8.330 11.115 -7.685 1.00 92.81 108 VAL A N 1
ATOM 824 C CA . VAL A 1 108 ? -8.747 10.875 -6.304 1.00 92.81 108 VAL A CA 1
ATOM 825 C C . VAL A 1 108 ? -10.249 11.081 -6.251 1.00 92.81 108 VAL A C 1
ATOM 827 O O . VAL A 1 108 ? -10.740 12.132 -6.656 1.00 92.81 108 VAL A O 1
ATOM 830 N N . GLU A 1 109 ? -10.963 10.087 -5.752 1.00 93.12 109 GLU A N 1
ATOM 831 C CA . GLU A 1 109 ? -12.394 10.152 -5.503 1.00 93.12 109 GLU A CA 1
ATOM 832 C C . GLU A 1 109 ? -12.644 9.897 -4.022 1.00 93.12 109 GLU A C 1
ATOM 834 O O . GLU A 1 109 ? -11.970 9.077 -3.399 1.00 93.12 109 GLU A O 1
ATOM 839 N N . SER A 1 110 ? -13.591 10.626 -3.437 1.00 94.44 110 SER A N 1
ATOM 840 C CA . SER A 1 110 ? -13.962 10.423 -2.046 1.00 94.44 110 SER A CA 1
ATOM 841 C C . SER A 1 110 ? -15.468 10.480 -1.871 1.00 94.44 110 SER A C 1
ATOM 843 O O . SER A 1 110 ? -16.104 11.473 -2.224 1.00 94.44 110 SER A O 1
ATOM 845 N N . THR A 1 111 ? -16.008 9.428 -1.271 1.00 94.31 111 THR A N 1
ATOM 846 C CA . THR A 1 111 ? -17.437 9.221 -1.046 1.00 94.31 111 THR A CA 1
ATOM 847 C C . THR A 1 111 ? -17.698 8.878 0.418 1.00 94.31 111 THR A C 1
ATOM 849 O O . THR A 1 111 ? -16.784 8.524 1.165 1.00 94.31 111 THR A O 1
ATOM 852 N N . GLU A 1 112 ? -18.950 9.013 0.843 1.00 94.19 112 GLU A N 1
ATOM 853 C CA . GLU A 1 112 ? -19.403 8.583 2.165 1.00 94.19 112 GLU A CA 1
ATOM 854 C C . GLU A 1 112 ? -20.297 7.353 1.995 1.00 94.19 112 GLU A C 1
ATOM 856 O O . GLU A 1 112 ? -21.225 7.350 1.182 1.00 94.19 112 GLU A O 1
ATOM 861 N N . ALA A 1 113 ? -19.988 6.286 2.726 1.00 91.19 113 ALA A N 1
ATOM 862 C CA . ALA A 1 113 ? -20.791 5.074 2.743 1.00 91.19 113 ALA A CA 1
ATOM 863 C C . ALA A 1 113 ? -22.060 5.273 3.587 1.00 91.19 113 ALA A C 1
ATOM 865 O O . ALA A 1 113 ? -22.144 6.158 4.434 1.00 91.19 113 ALA A O 1
ATOM 866 N N . SER A 1 114 ? -23.056 4.402 3.416 1.00 90.81 114 SER A N 1
ATOM 867 C CA . SER A 1 114 ? -24.333 4.498 4.144 1.00 90.81 114 SER A CA 1
ATOM 868 C C . SER A 1 114 ? -24.201 4.381 5.667 1.00 90.81 114 SER A C 1
ATOM 870 O O . SER A 1 114 ? -25.091 4.809 6.393 1.00 90.81 114 SER A O 1
ATOM 872 N N . ASN A 1 115 ? -23.114 3.781 6.155 1.00 89.25 115 ASN A N 1
ATOM 873 C CA . ASN A 1 115 ? -22.787 3.692 7.579 1.00 89.25 115 ASN A CA 1
ATOM 874 C C . ASN A 1 115 ? -21.973 4.900 8.093 1.00 89.25 115 ASN A C 1
ATOM 876 O O . ASN A 1 115 ? -21.596 4.923 9.262 1.00 89.25 115 ASN A O 1
ATOM 880 N N . GLY A 1 116 ? -21.719 5.895 7.239 1.00 88.81 116 GLY A N 1
ATOM 881 C CA . GLY A 1 116 ? -20.986 7.116 7.562 1.00 88.81 116 GLY A CA 1
ATOM 882 C C . GLY A 1 116 ? -19.463 6.994 7.476 1.00 88.81 116 GLY A C 1
ATOM 883 O O . GLY A 1 116 ? -18.776 7.942 7.865 1.00 88.81 116 GLY A O 1
ATOM 884 N N . ASP A 1 117 ? -18.932 5.863 6.999 1.00 93.00 117 ASP A N 1
ATOM 885 C CA . ASP A 1 117 ? -17.502 5.717 6.720 1.00 93.00 117 ASP A CA 1
ATOM 886 C C . ASP A 1 117 ? -17.100 6.565 5.519 1.00 93.00 117 ASP A C 1
ATOM 888 O O . ASP A 1 117 ? -17.850 6.699 4.550 1.00 93.00 117 ASP A O 1
ATOM 892 N N . ILE A 1 118 ? -15.871 7.071 5.544 1.00 94.56 118 ILE A N 1
ATOM 893 C CA . ILE A 1 118 ? -15.309 7.796 4.408 1.00 94.56 118 ILE A CA 1
ATOM 894 C C . ILE A 1 118 ? -14.495 6.821 3.570 1.00 94.56 118 ILE A C 1
ATOM 896 O O . ILE A 1 118 ? -13.552 6.198 4.057 1.00 94.56 118 ILE A O 1
ATOM 900 N N . LEU A 1 119 ? -14.849 6.722 2.295 1.00 95.62 119 LEU A N 1
ATOM 901 C CA . LEU A 1 119 ? -14.123 5.956 1.295 1.00 95.62 119 LEU A CA 1
ATOM 902 C C . LEU A 1 119 ? -13.318 6.918 0.427 1.00 95.62 119 LEU A C 1
ATOM 904 O O . LEU A 1 119 ? -13.825 7.956 -0.002 1.00 95.62 119 LEU A O 1
ATOM 908 N N . ILE A 1 120 ? -12.054 6.587 0.187 1.00 95.62 120 ILE A N 1
ATOM 909 C CA . ILE A 1 120 ? -11.159 7.361 -0.673 1.00 95.62 120 ILE A CA 1
ATOM 910 C C . ILE A 1 120 ? -10.475 6.394 -1.623 1.00 95.62 120 ILE A C 1
ATOM 912 O O . ILE A 1 120 ? -9.688 5.557 -1.190 1.00 95.62 120 ILE A O 1
ATOM 916 N N . GLU A 1 121 ? -10.746 6.529 -2.913 1.00 93.06 121 GLU A N 1
ATOM 917 C CA . GLU A 1 121 ? -10.092 5.755 -3.962 1.00 93.06 121 GLU A CA 1
ATOM 918 C C . GLU A 1 121 ? -9.115 6.640 -4.727 1.00 93.06 121 GLU A C 1
ATOM 920 O O . GLU A 1 121 ? -9.385 7.810 -5.008 1.00 93.06 121 GLU A O 1
ATOM 925 N N . GLN A 1 122 ? -7.943 6.095 -5.038 1.00 92.00 122 GLN A N 1
ATOM 926 C CA . GLN A 1 122 ? -6.890 6.805 -5.743 1.00 92.00 122 GLN A CA 1
ATOM 927 C C . GLN A 1 122 ? -6.321 5.943 -6.856 1.00 92.00 122 GLN A C 1
ATOM 929 O O . GLN A 1 122 ? -6.026 4.765 -6.671 1.00 92.00 122 GLN A O 1
ATOM 934 N N . PHE A 1 123 ? -6.092 6.572 -7.998 1.00 89.94 123 PHE A N 1
ATOM 935 C CA . PHE A 1 123 ? -5.301 6.022 -9.084 1.00 89.94 123 PHE A CA 1
ATOM 936 C C . PHE A 1 123 ? -4.212 7.024 -9.448 1.00 89.94 123 PHE A C 1
ATOM 938 O O . PHE A 1 123 ? -4.460 8.231 -9.492 1.00 89.94 123 PHE A O 1
ATOM 945 N N . ALA A 1 124 ? -2.992 6.553 -9.676 1.00 89.75 124 ALA A N 1
ATOM 946 C CA . ALA A 1 124 ? -1.885 7.415 -10.048 1.00 89.75 124 ALA A CA 1
ATOM 947 C C . ALA A 1 124 ? -0.916 6.723 -11.004 1.00 89.75 124 ALA A C 1
ATOM 949 O O . ALA A 1 124 ? -0.593 5.549 -10.839 1.00 89.75 124 ALA A O 1
ATOM 950 N N . VAL A 1 125 ? -0.399 7.504 -11.949 1.00 89.38 125 VAL A N 1
ATOM 951 C CA . VAL A 1 125 ? 0.734 7.150 -12.801 1.00 89.38 125 VAL A CA 1
ATOM 952 C C . VAL A 1 125 ? 1.855 8.138 -12.525 1.00 89.38 125 VAL A C 1
ATOM 954 O O . VAL A 1 125 ? 1.681 9.355 -12.632 1.00 89.38 125 VAL A O 1
ATOM 957 N N . LEU A 1 126 ? 3.012 7.605 -12.153 1.00 91.69 126 LEU A N 1
ATOM 958 C CA . LEU A 1 126 ? 4.195 8.355 -11.768 1.00 91.69 126 LEU A CA 1
ATOM 959 C C . LEU A 1 126 ? 5.356 7.988 -12.687 1.00 91.69 126 LEU A C 1
ATOM 961 O O . LEU A 1 126 ? 6.065 7.026 -12.400 1.00 91.69 126 LEU A O 1
ATOM 965 N N . PRO A 1 127 ? 5.584 8.752 -13.765 1.00 91.06 127 PRO A N 1
ATOM 966 C CA . PRO A 1 127 ? 6.723 8.518 -14.640 1.00 91.06 127 PRO A CA 1
ATOM 967 C C . PRO A 1 127 ? 8.027 9.003 -13.998 1.00 91.06 127 PRO A C 1
ATOM 969 O O . PRO A 1 127 ? 8.033 10.005 -13.266 1.00 91.06 127 PRO A O 1
ATOM 972 N N . PHE A 1 128 ? 9.135 8.334 -14.320 1.00 91.50 128 PHE A N 1
ATOM 973 C CA . PHE A 1 128 ? 10.511 8.658 -13.926 1.00 91.50 128 PHE A CA 1
ATOM 974 C C . PHE A 1 128 ? 11.380 8.869 -15.181 1.00 91.50 128 PHE A C 1
ATOM 976 O O . PHE A 1 128 ? 12.149 7.987 -15.573 1.00 91.50 128 PHE A O 1
ATOM 983 N N . PRO A 1 129 ? 11.276 10.042 -15.839 1.00 87.19 129 PRO A N 1
ATOM 984 C CA . PRO A 1 129 ? 12.007 10.309 -17.074 1.00 87.19 129 PRO A CA 1
ATOM 985 C C . PRO A 1 129 ? 13.523 10.201 -16.883 1.00 87.19 129 PRO A C 1
ATOM 987 O O . PRO A 1 129 ? 14.084 10.752 -15.936 1.00 87.19 129 PRO A O 1
ATOM 990 N N . GLY A 1 130 ? 14.195 9.518 -17.811 1.00 86.12 130 GLY A N 1
ATOM 991 C CA . GLY A 1 130 ? 15.649 9.329 -17.772 1.00 86.12 130 GLY A CA 1
ATOM 992 C C . GLY A 1 130 ? 16.133 8.275 -16.770 1.00 86.12 130 GLY A C 1
ATOM 993 O O . GLY A 1 130 ? 17.341 8.160 -16.561 1.00 86.12 130 GLY A O 1
ATOM 994 N N . VAL A 1 131 ? 15.219 7.512 -16.165 1.00 90.06 131 VAL A N 1
ATOM 995 C CA . VAL A 1 131 ? 15.526 6.323 -15.365 1.00 90.06 131 VAL A CA 1
ATOM 996 C C . VAL A 1 131 ? 15.137 5.089 -16.171 1.00 90.06 131 VAL A C 1
ATOM 998 O O . VAL A 1 131 ? 14.012 5.001 -16.654 1.00 90.06 131 VAL A O 1
ATOM 1001 N N . SER A 1 132 ? 16.070 4.150 -16.321 1.00 87.00 132 SER A N 1
ATOM 1002 C CA . SER A 1 132 ? 15.880 2.908 -17.086 1.00 87.00 132 SER A CA 1
ATOM 1003 C C . SER A 1 132 ? 15.792 1.654 -16.210 1.00 87.00 132 SER A C 1
ATOM 1005 O O . SER A 1 132 ? 15.256 0.634 -16.642 1.00 87.00 132 SER A O 1
ATOM 1007 N N . SER A 1 133 ? 16.309 1.718 -14.977 1.00 91.31 133 SER A N 1
ATOM 1008 C CA . SER A 1 133 ? 16.307 0.594 -14.038 1.00 91.31 133 SER A CA 1
ATOM 1009 C C . SER A 1 133 ? 14.992 0.539 -13.264 1.00 91.31 133 SER A C 1
ATOM 1011 O O . SER A 1 133 ? 14.743 1.366 -12.388 1.00 91.31 133 SER A O 1
ATOM 1013 N N . ILE A 1 134 ? 14.162 -0.463 -13.564 1.00 92.69 134 ILE A N 1
ATOM 1014 C CA . ILE A 1 134 ? 12.939 -0.748 -12.799 1.00 92.69 134 ILE A CA 1
ATOM 1015 C C . ILE A 1 134 ? 13.286 -1.090 -11.357 1.00 92.69 134 ILE A C 1
ATOM 1017 O O . ILE A 1 134 ? 12.660 -0.566 -10.441 1.00 92.69 134 ILE A O 1
ATOM 1021 N N . LYS A 1 135 ? 14.300 -1.940 -11.158 1.00 92.62 135 LYS A N 1
ATOM 1022 C CA . LYS A 1 135 ? 14.737 -2.371 -9.830 1.00 92.62 135 LYS A CA 1
ATOM 1023 C C . LYS A 1 135 ? 15.071 -1.181 -8.929 1.00 92.62 135 LYS A C 1
ATOM 1025 O O . LYS A 1 135 ? 14.621 -1.152 -7.793 1.00 92.62 135 LYS A O 1
ATOM 1030 N N . HIS A 1 136 ? 15.750 -0.171 -9.471 1.00 92.88 136 HIS A N 1
ATOM 1031 C CA . HIS A 1 136 ? 16.078 1.060 -8.746 1.00 92.88 136 HIS A CA 1
ATOM 1032 C C . HIS A 1 136 ? 14.833 1.795 -8.229 1.00 92.88 136 HIS A C 1
ATOM 1034 O O . HIS A 1 136 ? 14.738 2.154 -7.058 1.00 92.88 136 HIS A O 1
ATOM 1040 N N . VAL A 1 137 ? 13.837 1.988 -9.098 1.00 95.19 137 VAL A N 1
ATOM 1041 C CA . VAL A 1 137 ? 12.575 2.650 -8.725 1.00 95.19 137 VAL A CA 1
ATOM 1042 C C . VAL A 1 137 ? 11.749 1.782 -7.770 1.00 95.19 137 VAL A C 1
ATOM 1044 O O . VAL A 1 137 ? 11.104 2.303 -6.863 1.00 95.19 137 VAL A O 1
ATOM 1047 N N . TYR A 1 138 ? 11.786 0.462 -7.944 1.00 95.00 138 TYR A N 1
ATOM 1048 C CA . TYR A 1 138 ? 11.124 -0.495 -7.063 1.00 95.00 138 TYR A CA 1
ATOM 1049 C C . TYR A 1 138 ? 11.716 -0.487 -5.649 1.00 95.00 138 TYR A C 1
ATOM 1051 O O . TYR A 1 138 ? 10.967 -0.388 -4.684 1.00 95.00 138 TYR A O 1
ATOM 1059 N N . GLU A 1 139 ? 13.040 -0.507 -5.506 1.00 93.44 139 GLU A N 1
ATOM 1060 C CA . GLU A 1 139 ? 13.708 -0.421 -4.202 1.00 93.44 139 GLU A CA 1
ATOM 1061 C C . GLU A 1 139 ? 13.417 0.917 -3.507 1.00 93.44 139 GLU A C 1
ATOM 1063 O O . GLU A 1 139 ? 13.094 0.936 -2.319 1.00 93.44 139 GLU A O 1
ATOM 1068 N N . ALA A 1 140 ? 13.413 2.027 -4.252 1.00 94.62 140 ALA A N 1
ATOM 1069 C CA . ALA A 1 140 ? 12.997 3.327 -3.728 1.00 94.62 140 ALA A CA 1
ATOM 1070 C C . ALA A 1 140 ? 11.532 3.333 -3.246 1.00 94.62 140 ALA A C 1
ATOM 1072 O O . ALA A 1 140 ? 11.222 3.928 -2.213 1.00 94.62 140 ALA A O 1
ATOM 1073 N N . LEU A 1 141 ? 10.629 2.652 -3.962 1.00 94.81 141 LEU A N 1
ATOM 1074 C CA . LEU A 1 141 ? 9.240 2.472 -3.536 1.00 94.81 141 LEU A CA 1
ATOM 1075 C C . LEU A 1 141 ? 9.142 1.664 -2.236 1.00 94.81 141 LEU A C 1
ATOM 1077 O O . LEU A 1 141 ? 8.403 2.065 -1.338 1.00 94.81 141 LEU A O 1
ATOM 1081 N N . LEU A 1 142 ? 9.889 0.564 -2.117 1.00 91.50 142 LEU A N 1
ATOM 1082 C CA . LEU A 1 142 ? 9.909 -0.248 -0.899 1.00 91.50 142 LEU A CA 1
ATOM 1083 C C . LEU A 1 142 ? 10.397 0.558 0.308 1.00 91.50 142 LEU A C 1
ATOM 1085 O O . LEU A 1 142 ? 9.755 0.519 1.356 1.00 91.50 142 LEU A O 1
ATOM 1089 N N . LEU A 1 143 ? 11.471 1.334 0.145 1.00 89.56 143 LEU A N 1
ATOM 1090 C CA . LEU A 1 143 ? 11.995 2.206 1.199 1.00 89.56 143 LEU A CA 1
ATOM 1091 C C . LEU A 1 143 ? 10.963 3.248 1.644 1.00 89.56 143 LEU A C 1
ATOM 1093 O O . LEU A 1 143 ? 10.741 3.421 2.839 1.00 89.56 143 LEU A O 1
ATOM 1097 N N . ALA A 1 144 ? 10.285 3.905 0.697 1.00 90.12 144 ALA A N 1
ATOM 1098 C CA . ALA A 1 144 ? 9.271 4.913 1.014 1.00 90.12 144 ALA A CA 1
ATOM 1099 C C . ALA A 1 144 ? 8.040 4.329 1.734 1.00 90.12 144 ALA A C 1
ATOM 1101 O O . ALA A 1 144 ? 7.372 5.039 2.485 1.00 90.12 144 ALA A O 1
ATOM 1102 N N . ILE A 1 145 ? 7.718 3.053 1.497 1.00 87.94 145 ILE A N 1
ATOM 1103 C CA . ILE A 1 145 ? 6.617 2.357 2.175 1.00 87.94 145 ILE A CA 1
ATOM 1104 C C . ILE A 1 145 ? 7.044 1.891 3.569 1.00 87.94 145 ILE A C 1
ATOM 1106 O O . ILE A 1 145 ? 6.283 2.082 4.516 1.00 87.94 145 ILE A O 1
ATOM 1110 N N . SER A 1 146 ? 8.233 1.303 3.713 1.00 83.75 146 SER A N 1
ATOM 1111 C CA . SER A 1 146 ? 8.713 0.820 5.013 1.00 83.75 146 SER A CA 1
ATOM 1112 C C . SER A 1 146 ? 8.977 1.971 5.989 1.00 83.75 146 SER A C 1
ATOM 1114 O O . SER A 1 146 ? 8.562 1.878 7.133 1.00 83.75 146 SER A O 1
ATOM 1116 N N . HIS A 1 147 ? 9.529 3.102 5.533 1.00 83.44 147 HIS A N 1
ATOM 1117 C CA . HIS A 1 147 ? 9.807 4.274 6.384 1.00 83.44 147 HIS A CA 1
ATOM 1118 C C . HIS A 1 147 ? 8.694 5.336 6.351 1.00 83.44 147 HIS A C 1
ATOM 1120 O O . HIS A 1 147 ? 8.944 6.550 6.418 1.00 83.44 147 HIS A O 1
ATOM 1126 N N . GLN A 1 148 ? 7.441 4.914 6.176 1.00 84.56 148 GLN A N 1
ATOM 1127 C CA . GLN A 1 148 ? 6.322 5.846 6.021 1.00 84.56 148 GLN A CA 1
ATOM 1128 C C . GLN A 1 148 ? 6.088 6.712 7.271 1.00 84.56 148 GLN A C 1
ATOM 1130 O O . GLN A 1 148 ? 5.616 7.836 7.140 1.00 84.56 148 GLN A O 1
ATOM 1135 N N . GLU A 1 149 ? 6.444 6.238 8.465 1.00 81.56 149 GLU A N 1
ATOM 1136 C CA . GLU A 1 149 ? 6.357 6.971 9.729 1.00 81.56 149 GLU A CA 1
ATOM 1137 C C . GLU A 1 149 ? 7.250 8.215 9.736 1.00 81.56 149 GLU A C 1
ATOM 1139 O O . GLU A 1 149 ? 6.774 9.318 10.019 1.00 81.56 149 GLU A O 1
ATOM 1144 N N . PHE A 1 150 ? 8.511 8.065 9.322 1.00 81.19 150 PHE A N 1
ATOM 1145 C CA . PHE A 1 150 ? 9.440 9.185 9.182 1.00 81.19 150 PHE A CA 1
ATOM 1146 C C . PHE A 1 150 ? 8.985 10.118 8.070 1.00 81.19 150 PHE A C 1
ATOM 1148 O O . PHE A 1 150 ? 8.929 11.333 8.245 1.00 81.19 150 PHE A O 1
ATOM 1155 N N . THR A 1 151 ? 8.572 9.540 6.946 1.00 81.88 151 THR A N 1
ATOM 1156 C CA . THR A 1 151 ? 8.190 10.313 5.770 1.00 81.88 151 THR A CA 1
ATOM 1157 C C . THR A 1 151 ? 6.963 11.196 6.043 1.00 81.88 151 THR A C 1
ATOM 1159 O O . THR A 1 151 ? 6.940 12.373 5.666 1.00 81.88 151 THR A O 1
ATOM 1162 N N . VAL A 1 152 ? 5.948 10.652 6.727 1.00 83.06 152 VAL A N 1
ATOM 1163 C CA . VAL A 1 152 ? 4.754 11.390 7.169 1.00 83.06 152 VAL A CA 1
ATOM 1164 C C . VAL A 1 152 ? 5.132 12.481 8.165 1.00 83.06 152 VAL A C 1
ATOM 1166 O O . VAL A 1 152 ? 4.673 13.615 8.016 1.00 83.06 152 VAL A O 1
ATOM 1169 N N . TRP A 1 153 ? 5.991 12.173 9.137 1.00 82.81 153 TRP A N 1
ATOM 1170 C CA . TRP A 1 153 ? 6.461 13.152 10.112 1.00 82.81 153 TRP A CA 1
ATOM 1171 C C . TRP A 1 153 ? 7.162 14.341 9.448 1.00 82.81 153 TRP A C 1
ATOM 1173 O O . TRP A 1 153 ? 6.751 15.484 9.643 1.00 82.81 153 TRP A O 1
ATOM 1183 N N . GLU A 1 154 ? 8.170 14.085 8.618 1.00 84.19 154 GLU A N 1
ATOM 1184 C CA . GLU A 1 154 ? 9.010 15.123 8.014 1.00 84.19 154 GLU A CA 1
ATOM 1185 C C . GLU A 1 154 ? 8.251 16.006 7.020 1.00 84.19 154 GLU A C 1
ATOM 1187 O O . GLU A 1 154 ? 8.483 17.214 6.956 1.00 84.19 154 GLU A O 1
ATOM 1192 N N . ASN A 1 155 ? 7.331 15.427 6.244 1.00 84.88 155 ASN A N 1
ATOM 1193 C CA . ASN A 1 155 ? 6.663 16.154 5.163 1.00 84.88 155 ASN A CA 1
ATOM 1194 C C . ASN A 1 155 ? 5.296 16.726 5.554 1.00 84.88 155 ASN A C 1
ATOM 1196 O O . ASN A 1 155 ? 4.854 17.701 4.943 1.00 84.88 155 ASN A O 1
ATOM 1200 N N . LEU A 1 156 ? 4.600 16.129 6.528 1.00 84.69 156 LEU A N 1
ATOM 1201 C CA . LEU A 1 156 ? 3.269 16.582 6.950 1.00 84.69 156 LEU A CA 1
ATOM 1202 C C . LEU A 1 156 ? 3.264 17.212 8.345 1.00 84.69 156 LEU A C 1
ATOM 1204 O O . LEU A 1 156 ? 2.269 17.849 8.691 1.00 84.69 156 LEU A O 1
ATOM 1208 N N . GLY A 1 157 ? 4.340 17.067 9.128 1.00 81.62 157 GLY A N 1
ATOM 1209 C CA . GLY A 1 157 ? 4.407 17.548 10.512 1.00 81.62 157 GLY A CA 1
ATOM 1210 C C . GLY A 1 157 ? 3.457 16.804 11.454 1.00 81.62 157 GLY A C 1
ATOM 1211 O O . GLY A 1 157 ? 3.1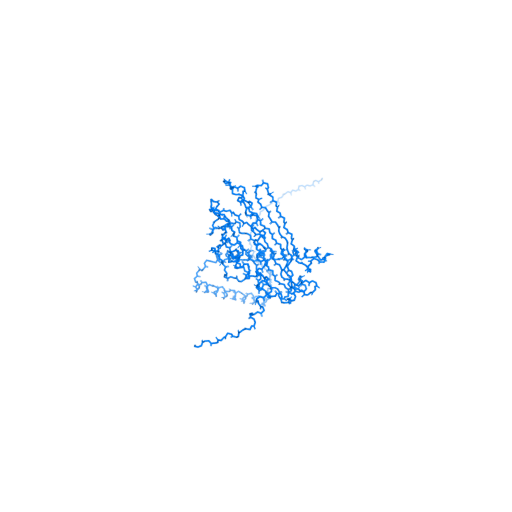19 17.313 12.520 1.00 81.62 157 GLY A O 1
ATOM 1212 N N . VAL A 1 158 ? 2.982 15.625 11.041 1.00 82.94 158 VAL A N 1
ATOM 1213 C CA . VAL A 1 158 ? 2.028 14.800 11.788 1.00 82.94 158 VAL A CA 1
ATOM 1214 C C . VAL A 1 158 ? 2.783 13.636 1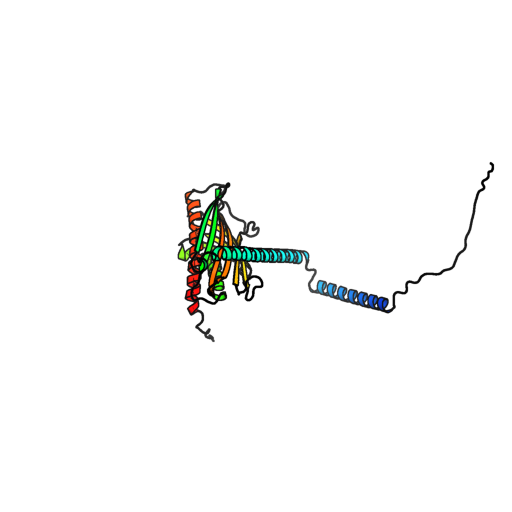2.406 1.00 82.94 158 VAL A C 1
ATOM 1216 O O . VAL A 1 158 ? 3.470 12.910 11.691 1.00 82.94 158 VAL A O 1
ATOM 1219 N N . LEU A 1 159 ? 2.662 13.441 13.724 1.00 83.44 159 LEU A N 1
ATOM 1220 C CA . LEU A 1 159 ? 3.332 12.325 14.397 1.00 83.44 159 LEU A CA 1
ATOM 1221 C C . LEU A 1 159 ? 2.759 11.004 13.906 1.00 83.44 159 LEU A C 1
ATOM 1223 O O . LEU A 1 159 ? 1.617 10.680 14.220 1.00 83.44 159 LEU A O 1
ATOM 1227 N N . ALA A 1 160 ? 3.568 10.249 13.174 1.00 82.19 160 ALA A N 1
ATOM 1228 C CA . ALA A 1 160 ? 3.318 8.859 12.851 1.00 82.19 160 ALA A CA 1
ATOM 1229 C C . ALA A 1 160 ? 4.302 7.984 13.633 1.00 82.19 160 ALA A C 1
ATOM 1231 O O . ALA A 1 160 ? 5.480 8.312 13.755 1.00 82.19 160 ALA A O 1
ATOM 1232 N N . MET A 1 161 ? 3.809 6.889 14.196 1.00 84.00 161 MET A N 1
ATOM 1233 C CA . MET A 1 161 ? 4.594 5.929 14.964 1.00 84.00 161 MET A CA 1
ATOM 1234 C C . MET A 1 161 ? 4.354 4.535 14.404 1.00 84.00 161 MET A C 1
ATOM 1236 O O . MET A 1 161 ? 3.200 4.144 14.230 1.00 84.00 161 MET A O 1
ATOM 1240 N N . CYS A 1 162 ? 5.430 3.794 14.154 1.00 82.44 162 CYS A N 1
ATOM 1241 C CA . CYS A 1 162 ? 5.376 2.361 13.899 1.00 82.44 162 CYS A CA 1
ATOM 1242 C C . CYS A 1 162 ? 5.447 1.625 15.244 1.00 82.44 162 CYS A C 1
ATOM 1244 O O . CYS A 1 162 ? 6.405 1.810 15.992 1.00 82.44 162 CYS A O 1
ATOM 1246 N N . GLU A 1 163 ? 4.423 0.845 15.586 1.00 77.62 163 GLU A N 1
ATOM 1247 C CA . GLU A 1 163 ? 4.426 0.025 16.812 1.00 77.62 163 GLU A CA 1
ATOM 1248 C C . GLU A 1 163 ? 4.965 -1.382 16.543 1.00 77.62 163 GLU A C 1
ATOM 1250 O O . GLU A 1 163 ? 5.569 -1.994 17.422 1.00 77.62 163 GLU A O 1
ATOM 1255 N N . LEU A 1 164 ? 4.778 -1.871 15.316 1.00 73.62 164 LEU A N 1
ATOM 1256 C CA . LEU A 1 164 ? 5.264 -3.162 14.860 1.00 73.62 164 LEU A CA 1
ATOM 1257 C C . LEU A 1 164 ? 5.574 -3.084 13.365 1.00 73.62 164 LEU A C 1
ATOM 1259 O O . LEU A 1 164 ? 4.715 -2.676 12.582 1.00 73.62 164 LEU A O 1
ATOM 1263 N N . GLU A 1 165 ? 6.764 -3.534 12.979 1.00 69.62 165 GLU A N 1
ATOM 1264 C CA . GLU A 1 165 ? 7.087 -3.921 11.607 1.00 69.62 165 GLU A CA 1
ATOM 1265 C C . GLU A 1 165 ? 7.738 -5.305 11.671 1.00 69.62 165 GLU A C 1
ATOM 1267 O O . GLU A 1 165 ? 8.888 -5.445 12.096 1.00 69.62 165 GLU A O 1
ATOM 1272 N N . ASP A 1 166 ? 6.989 -6.345 11.304 1.00 67.69 166 ASP A N 1
ATOM 1273 C CA . ASP A 1 166 ? 7.569 -7.677 11.155 1.00 67.69 166 ASP A CA 1
ATOM 1274 C C . ASP A 1 166 ? 8.292 -7.742 9.807 1.00 67.69 166 ASP A C 1
ATOM 1276 O O . ASP A 1 166 ? 7.679 -7.947 8.761 1.00 67.69 166 ASP A O 1
ATOM 1280 N N . THR A 1 167 ? 9.602 -7.496 9.837 1.00 59.34 167 THR A N 1
ATOM 1281 C CA . THR A 1 167 ? 10.488 -7.527 8.661 1.00 59.34 167 THR A CA 1
ATOM 1282 C C . THR A 1 167 ? 11.214 -8.864 8.504 1.00 59.34 167 THR A C 1
ATOM 1284 O O . THR A 1 167 ? 12.211 -8.943 7.786 1.00 59.34 167 THR A O 1
ATOM 1287 N N . THR A 1 168 ? 10.754 -9.928 9.174 1.00 57.38 168 THR A N 1
ATOM 1288 C CA . THR A 1 168 ? 11.429 -11.237 9.132 1.00 57.38 168 THR A CA 1
ATOM 1289 C C . THR A 1 168 ? 11.475 -11.860 7.730 1.00 57.38 168 THR A C 1
ATOM 1291 O O . THR A 1 168 ? 12.353 -12.686 7.470 1.00 57.38 168 THR A O 1
ATOM 1294 N N . ASP A 1 169 ? 10.608 -11.420 6.810 1.00 63.16 169 ASP A N 1
ATOM 1295 C CA . ASP A 1 169 ? 10.614 -11.768 5.388 1.00 63.16 169 ASP A CA 1
ATOM 1296 C C . ASP A 1 169 ? 10.643 -10.497 4.508 1.00 63.16 169 ASP A C 1
ATOM 1298 O O . ASP A 1 169 ? 9.921 -9.527 4.731 1.00 63.16 169 ASP A O 1
ATOM 1302 N N . TYR A 1 170 ? 11.482 -10.495 3.469 1.00 68.12 170 TYR A N 1
ATOM 1303 C CA . TYR A 1 170 ? 11.553 -9.400 2.492 1.00 68.12 170 TYR A CA 1
ATOM 1304 C C . TYR A 1 170 ? 10.340 -9.358 1.549 1.00 68.12 170 TYR A C 1
ATOM 1306 O O . TYR A 1 170 ? 10.076 -8.325 0.927 1.00 68.12 170 TYR A O 1
ATOM 1314 N N . SER A 1 171 ? 9.631 -10.479 1.405 1.00 79.19 171 SER A N 1
ATOM 1315 C CA . SER A 1 171 ? 8.513 -10.646 0.474 1.00 79.19 171 SER A CA 1
ATOM 1316 C C . SER A 1 171 ? 7.144 -10.403 1.107 1.00 79.19 171 SER A C 1
ATOM 1318 O O . SER A 1 171 ? 6.200 -10.076 0.387 1.00 79.19 171 SER A O 1
ATOM 1320 N N . ALA A 1 172 ? 7.033 -10.504 2.432 1.00 83.50 172 ALA A N 1
ATOM 1321 C CA . ALA A 1 172 ? 5.805 -10.246 3.165 1.00 83.50 172 ALA A CA 1
ATOM 1322 C C . ALA A 1 172 ? 6.108 -9.607 4.522 1.00 83.50 172 ALA A C 1
ATOM 1324 O O . ALA A 1 172 ? 7.008 -10.045 5.227 1.00 83.50 172 ALA A O 1
ATOM 1325 N N . SER A 1 173 ? 5.342 -8.589 4.901 1.00 84.81 173 SER A N 1
ATOM 1326 C CA . SER A 1 173 ? 5.478 -7.942 6.208 1.00 84.81 173 SER A CA 1
ATOM 1327 C C . SER A 1 173 ? 4.125 -7.491 6.728 1.00 84.81 173 SER A C 1
ATOM 1329 O O . SER A 1 173 ? 3.280 -7.049 5.948 1.00 84.81 173 SER A O 1
ATOM 1331 N N . GLN A 1 174 ? 3.933 -7.532 8.042 1.00 87.12 174 GLN A N 1
ATOM 1332 C CA . GLN A 1 174 ? 2.836 -6.824 8.695 1.00 87.12 174 GLN A CA 1
ATOM 1333 C C . GLN A 1 174 ? 3.380 -5.558 9.354 1.00 87.12 174 GLN A C 1
ATOM 1335 O O . GLN A 1 174 ? 4.453 -5.573 9.962 1.00 87.12 174 GLN A O 1
ATOM 1340 N N . SER A 1 175 ? 2.640 -4.461 9.235 1.00 88.06 175 SER A N 1
ATOM 1341 C CA . SER A 1 175 ? 3.015 -3.180 9.819 1.00 88.06 175 SER A CA 1
ATOM 1342 C C . SER A 1 175 ? 1.819 -2.514 10.494 1.00 88.06 175 SER A C 1
ATOM 1344 O O . SER A 1 175 ? 0.747 -2.384 9.891 1.00 88.06 175 SER A O 1
ATOM 1346 N N . ARG A 1 176 ? 2.022 -2.037 11.727 1.00 90.00 176 ARG A N 1
ATOM 1347 C CA . ARG A 1 176 ? 1.016 -1.312 12.514 1.00 90.00 176 ARG A CA 1
ATOM 1348 C C . ARG A 1 176 ? 1.481 0.111 12.795 1.00 90.00 176 ARG A C 1
ATOM 1350 O O . ARG A 1 176 ? 2.535 0.327 13.395 1.00 90.00 176 ARG A O 1
ATOM 1357 N N . TYR A 1 177 ? 0.663 1.074 12.386 1.00 89.75 177 TYR A N 1
ATOM 1358 C CA . TYR A 1 177 ? 0.955 2.497 12.494 1.00 89.75 177 TYR A CA 1
ATOM 1359 C C . TYR A 1 177 ? -0.131 3.258 13.246 1.00 89.75 177 TYR A C 1
ATOM 1361 O O . TYR A 1 177 ? -1.326 3.032 13.048 1.00 89.75 177 TYR A O 1
ATOM 1369 N N . PHE A 1 178 ? 0.306 4.250 14.021 1.00 87.75 178 PHE A N 1
ATOM 1370 C CA . PHE A 1 178 ? -0.552 5.259 14.639 1.00 87.75 178 PHE A CA 1
ATOM 1371 C C . PHE A 1 178 ? -0.169 6.630 14.154 1.00 87.75 178 PHE A C 1
ATOM 1373 O O . PHE A 1 178 ? 0.990 7.017 14.255 1.00 87.75 178 PHE A O 1
ATOM 1380 N N . THR A 1 179 ? -1.148 7.381 13.671 1.00 87.94 179 THR A N 1
ATOM 1381 C CA . THR A 1 179 ? -0.937 8.749 13.212 1.00 87.94 179 THR A CA 1
ATOM 1382 C C . THR A 1 179 ? -1.765 9.712 14.053 1.00 87.94 179 THR A C 1
ATOM 1384 O O . THR A 1 179 ? -2.993 9.657 14.050 1.00 87.94 179 THR A O 1
ATOM 1387 N N . LYS A 1 180 ? -1.100 10.623 14.764 1.00 87.56 180 LYS A N 1
ATOM 1388 C CA . LYS A 1 180 ? -1.731 11.660 15.590 1.00 87.56 180 LYS A CA 1
ATOM 1389 C C . LYS A 1 180 ? -2.151 12.849 14.733 1.00 87.56 180 LYS A C 1
ATOM 1391 O O . LYS A 1 180 ? -1.508 13.895 14.753 1.00 87.56 180 LYS A O 1
ATOM 1396 N N . VAL A 1 181 ? -3.216 12.679 13.953 1.00 78.88 181 VAL A N 1
ATOM 1397 C CA . VAL A 1 181 ? -3.737 13.749 13.084 1.00 78.88 181 VAL A CA 1
ATOM 1398 C C . VAL A 1 181 ? -4.361 14.875 13.914 1.00 78.88 181 VAL A C 1
ATOM 1400 O O . VAL A 1 181 ? -4.250 16.041 13.542 1.00 78.88 181 VAL A O 1
ATOM 1403 N N . LEU A 1 182 ? -4.983 14.545 15.052 1.00 77.25 182 LEU A N 1
ATOM 1404 C CA . LEU A 1 182 ? -5.619 15.507 15.952 1.00 77.25 182 LEU A CA 1
ATOM 1405 C C . LEU A 1 182 ? -5.267 15.226 17.418 1.00 77.25 182 LEU A C 1
ATOM 1407 O O . LEU A 1 182 ? -5.022 14.074 17.785 1.00 77.25 182 LEU A O 1
ATOM 1411 N N . PRO A 1 183 ? -5.268 16.252 18.291 1.00 76.12 183 PRO A N 1
ATOM 1412 C CA . PRO A 1 183 ? -5.040 16.051 19.717 1.00 76.12 183 PRO A CA 1
ATOM 1413 C C . PRO A 1 183 ? -6.055 15.073 20.320 1.00 76.12 183 PRO A C 1
ATOM 1415 O O . PRO A 1 183 ? -7.259 15.312 20.271 1.00 76.12 183 PRO A O 1
ATOM 1418 N N . GLY A 1 184 ? -5.558 13.984 20.911 1.00 76.62 184 GLY A N 1
ATOM 1419 C CA . GLY A 1 184 ? -6.385 12.986 21.595 1.00 76.62 184 GLY A CA 1
ATOM 1420 C C . GLY A 1 184 ? -7.141 12.022 20.679 1.00 76.62 184 GLY A C 1
ATOM 1421 O O . GLY A 1 184 ? -7.931 11.237 21.195 1.00 76.62 184 GLY A O 1
ATOM 1422 N N . LEU A 1 185 ? -6.909 12.059 19.361 1.00 80.75 185 LEU A N 1
ATOM 1423 C CA . LEU A 1 185 ? -7.537 11.139 18.419 1.00 80.75 185 LEU A CA 1
ATOM 1424 C C . LEU A 1 185 ? -6.517 10.608 17.411 1.00 80.75 185 LEU A C 1
ATOM 1426 O O . LEU A 1 185 ? -6.089 11.309 16.489 1.00 80.75 185 LEU A O 1
ATOM 1430 N N . ASP A 1 186 ? -6.146 9.348 17.602 1.00 87.44 186 ASP A N 1
ATOM 1431 C CA . ASP A 1 186 ? -5.148 8.675 16.781 1.00 87.44 186 ASP A CA 1
ATOM 1432 C C . ASP A 1 186 ? -5.830 7.921 15.632 1.00 87.44 186 ASP A C 1
ATOM 1434 O O . ASP A 1 186 ? -6.865 7.284 15.818 1.00 87.44 186 ASP A O 1
ATOM 1438 N N . LEU A 1 187 ? -5.239 7.967 14.442 1.00 90.62 187 LEU A N 1
ATOM 1439 C CA . LEU A 1 187 ? -5.615 7.121 13.313 1.00 90.62 187 LEU A CA 1
ATOM 1440 C C . LEU A 1 187 ? -4.780 5.840 13.369 1.00 90.62 187 LEU A C 1
ATOM 1442 O O . LEU A 1 187 ? -3.553 5.914 13.329 1.00 90.62 187 LEU A O 1
ATOM 1446 N N . GLU A 1 188 ? -5.428 4.687 13.472 1.00 92.50 188 GLU A N 1
ATOM 1447 C CA . GLU A 1 188 ? -4.786 3.375 13.505 1.00 92.50 188 GLU A CA 1
ATOM 1448 C C . GLU A 1 188 ? -4.879 2.699 12.142 1.00 92.50 188 GLU A C 1
ATOM 1450 O O . GLU A 1 188 ? -5.970 2.544 11.596 1.00 92.50 188 GLU A O 1
ATOM 1455 N 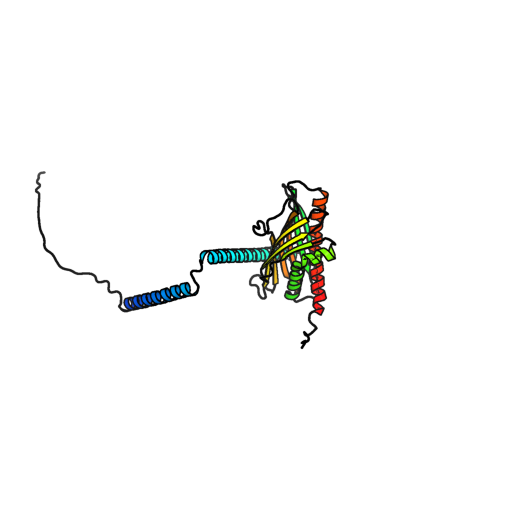N . LYS A 1 189 ? -3.736 2.250 11.630 1.00 92.56 189 LYS A N 1
ATOM 1456 C CA . LYS A 1 189 ? -3.621 1.431 10.424 1.00 92.56 189 LYS A CA 1
ATOM 1457 C C . LYS A 1 189 ? -2.905 0.133 10.785 1.00 92.56 189 LYS A C 1
ATOM 1459 O O . LYS A 1 189 ? -1.784 0.182 11.286 1.00 92.56 189 LYS A O 1
ATOM 1464 N N . ASN A 1 190 ? -3.513 -1.005 10.470 1.00 93.00 190 ASN A N 1
ATOM 1465 C CA . ASN A 1 190 ? -2.872 -2.317 10.526 1.00 93.00 190 ASN A CA 1
ATOM 1466 C C . ASN A 1 190 ? -2.913 -2.928 9.123 1.00 93.00 190 ASN A C 1
ATOM 1468 O O . ASN A 1 190 ? -3.985 -3.020 8.520 1.00 93.00 190 ASN A O 1
ATOM 1472 N N . SER A 1 191 ? -1.755 -3.265 8.562 1.00 90.62 191 SER A N 1
ATOM 1473 C CA . SER A 1 191 ? -1.671 -3.713 7.173 1.00 90.62 191 SER A CA 1
ATOM 1474 C C . SER A 1 191 ? -0.691 -4.855 6.991 1.00 90.62 191 SER A C 1
ATOM 1476 O O . SER A 1 191 ? 0.409 -4.823 7.534 1.00 90.62 191 SER A O 1
ATOM 1478 N N . ALA A 1 192 ? -1.068 -5.805 6.143 1.00 89.44 192 ALA A N 1
ATOM 1479 C CA . ALA A 1 192 ? -0.156 -6.766 5.552 1.00 89.44 192 ALA A CA 1
ATOM 1480 C C . ALA A 1 192 ? 0.317 -6.229 4.196 1.00 89.44 192 ALA A C 1
ATOM 1482 O O . ALA A 1 192 ? -0.457 -5.651 3.433 1.00 89.44 192 ALA A O 1
ATOM 1483 N N . SER A 1 193 ? 1.596 -6.402 3.890 1.00 88.38 193 SER A N 1
ATOM 1484 C CA . SER A 1 193 ? 2.177 -6.054 2.602 1.00 88.38 193 SER A CA 1
ATOM 1485 C C . SER A 1 193 ? 2.873 -7.258 1.998 1.00 88.38 193 SER A C 1
ATOM 1487 O O . SER A 1 193 ? 3.528 -8.017 2.703 1.00 88.38 193 SER A O 1
ATOM 1489 N N . PHE A 1 194 ? 2.746 -7.398 0.687 1.00 89.19 194 PHE A N 1
ATOM 1490 C CA . PHE A 1 194 ? 3.372 -8.427 -0.121 1.00 89.19 194 PHE A CA 1
ATOM 1491 C C . PHE A 1 194 ? 4.161 -7.739 -1.231 1.00 89.19 194 PHE A C 1
ATOM 1493 O O . PHE A 1 194 ? 3.710 -6.744 -1.807 1.00 89.19 194 PHE A O 1
ATOM 1500 N N . ARG A 1 195 ? 5.359 -8.236 -1.523 1.00 90.12 195 ARG A N 1
ATOM 1501 C CA . ARG A 1 195 ? 6.354 -7.562 -2.361 1.00 90.12 195 ARG A CA 1
ATOM 1502 C C . ARG A 1 195 ? 7.034 -8.594 -3.243 1.00 90.12 195 ARG A C 1
ATOM 1504 O O . ARG A 1 195 ? 7.578 -9.576 -2.744 1.00 90.12 195 ARG A O 1
ATOM 1511 N N . GLN A 1 196 ? 7.041 -8.367 -4.550 1.00 90.19 196 GLN A N 1
ATOM 1512 C CA . GLN A 1 196 ? 7.733 -9.254 -5.473 1.00 90.19 196 GLN A CA 1
ATOM 1513 C C . GLN A 1 196 ? 8.314 -8.495 -6.659 1.00 90.19 196 GLN A C 1
ATOM 1515 O O . GLN A 1 196 ? 7.651 -7.669 -7.280 1.00 90.19 196 GLN A O 1
ATOM 1520 N N . TYR A 1 197 ? 9.561 -8.815 -6.996 1.00 91.00 197 TYR A N 1
ATOM 1521 C CA . TYR A 1 197 ? 10.202 -8.360 -8.221 1.00 91.00 197 TYR A CA 1
ATOM 1522 C C . TYR A 1 197 ? 10.300 -9.519 -9.211 1.00 91.00 197 TYR A C 1
ATOM 1524 O O . TYR A 1 197 ? 10.736 -10.614 -8.854 1.00 91.00 197 TYR A O 1
ATOM 1532 N N . TYR A 1 198 ? 9.911 -9.268 -10.455 1.00 89.19 198 TYR A N 1
ATOM 1533 C CA . TYR A 1 198 ? 9.944 -10.236 -11.539 1.00 89.19 198 TYR A CA 1
ATOM 1534 C C . TYR A 1 198 ? 11.003 -9.817 -12.558 1.00 89.19 198 TYR A C 1
ATOM 1536 O O . TYR A 1 198 ? 10.776 -8.914 -13.362 1.00 89.19 198 TYR A O 1
ATOM 1544 N N . ASP A 1 199 ? 12.150 -10.503 -12.565 1.00 85.50 199 ASP A N 1
ATOM 1545 C CA . ASP A 1 199 ? 13.187 -10.326 -13.597 1.00 85.50 199 ASP A CA 1
ATOM 1546 C C . ASP A 1 199 ? 12.694 -10.738 -14.993 1.00 85.50 199 ASP A C 1
ATOM 1548 O O . ASP A 1 199 ? 13.158 -10.230 -16.013 1.00 85.50 199 ASP A O 1
ATOM 1552 N N . ARG A 1 200 ? 11.763 -11.694 -15.042 1.00 78.81 200 ARG A N 1
ATOM 1553 C CA . ARG A 1 200 ? 11.068 -12.155 -16.245 1.00 78.81 200 ARG A CA 1
ATOM 1554 C C . ARG A 1 200 ? 9.623 -12.431 -15.867 1.00 78.81 200 ARG A C 1
ATOM 1556 O O . ARG A 1 200 ? 9.376 -13.066 -14.845 1.00 78.81 200 ARG A O 1
ATOM 1563 N N . SER A 1 201 ? 8.688 -11.968 -16.685 1.00 66.75 201 SER A N 1
ATOM 1564 C CA . SER A 1 201 ? 7.266 -12.219 -16.485 1.00 66.75 201 SER A CA 1
ATOM 1565 C C . SER A 1 201 ? 6.693 -12.990 -17.666 1.00 66.75 201 SER A C 1
ATOM 1567 O O . SER A 1 201 ? 7.067 -12.760 -18.811 1.00 66.75 201 SER A O 1
ATOM 1569 N N . GLU A 1 202 ? 5.793 -13.927 -17.377 1.00 64.56 202 GLU A N 1
ATOM 1570 C CA . GLU A 1 202 ? 5.009 -14.629 -18.400 1.00 64.56 202 GLU A CA 1
ATOM 1571 C C . GLU A 1 202 ? 3.799 -13.800 -18.867 1.00 64.56 202 GLU A C 1
ATOM 1573 O O . GLU A 1 202 ? 3.207 -14.094 -19.902 1.00 64.56 202 GLU A O 1
ATOM 1578 N N . VAL A 1 203 ? 3.438 -12.758 -18.108 1.00 61.78 203 VAL A N 1
ATOM 1579 C CA . VAL A 1 203 ? 2.247 -11.919 -18.318 1.00 61.78 203 VAL A CA 1
ATOM 1580 C C . VAL A 1 203 ? 2.624 -10.562 -18.914 1.00 61.78 203 VAL A C 1
ATOM 1582 O O . VAL A 1 203 ? 1.946 -10.076 -19.816 1.00 61.78 203 VAL A O 1
ATOM 1585 N N . LEU A 1 204 ? 3.719 -9.958 -18.444 1.00 67.62 204 LEU A N 1
ATOM 1586 C CA . LEU A 1 204 ? 4.284 -8.737 -19.019 1.00 67.62 204 LEU A CA 1
ATOM 1587 C C . LEU A 1 204 ? 5.546 -9.067 -19.818 1.00 67.62 204 LEU A C 1
ATOM 1589 O O . LEU A 1 204 ? 6.376 -9.862 -19.392 1.00 67.62 204 LEU A O 1
ATOM 1593 N N . ALA A 1 205 ? 5.722 -8.423 -20.973 1.00 71.38 205 ALA A N 1
ATOM 1594 C CA . ALA A 1 205 ? 6.888 -8.646 -21.832 1.00 71.38 205 ALA A CA 1
ATOM 1595 C C . ALA A 1 205 ? 8.209 -8.100 -21.242 1.00 71.38 205 ALA A C 1
ATOM 1597 O O . ALA A 1 205 ? 9.276 -8.333 -21.810 1.00 71.38 205 ALA A O 1
ATOM 1598 N N . SER A 1 206 ? 8.146 -7.376 -20.121 1.00 79.38 206 SER A N 1
ATOM 1599 C CA . SER A 1 206 ? 9.275 -6.720 -19.464 1.00 79.38 206 SER A CA 1
ATOM 1600 C C . SER A 1 206 ? 9.341 -7.048 -17.963 1.00 79.38 206 SER A C 1
ATOM 1602 O O . SER A 1 206 ? 8.342 -7.478 -17.366 1.00 79.38 206 SER A O 1
ATOM 1604 N N . PRO A 1 207 ? 10.522 -6.872 -17.331 1.00 89.06 207 PRO A N 1
ATOM 1605 C CA . PRO A 1 207 ? 10.644 -6.943 -15.881 1.00 89.06 207 PRO A CA 1
ATOM 1606 C C . PRO A 1 207 ? 9.674 -5.972 -15.206 1.00 89.06 207 PRO A C 1
ATOM 1608 O O . PRO A 1 207 ? 9.330 -4.942 -15.781 1.00 89.06 207 PRO A O 1
ATOM 1611 N N . HIS A 1 208 ? 9.239 -6.277 -13.990 1.00 91.25 208 HIS A N 1
ATOM 1612 C CA . HIS A 1 208 ? 8.428 -5.351 -13.200 1.00 91.25 208 HIS A CA 1
ATOM 1613 C C . HIS A 1 208 ? 8.514 -5.679 -11.708 1.00 91.25 208 HIS A C 1
ATOM 1615 O O . HIS A 1 208 ? 8.805 -6.808 -11.317 1.00 91.25 208 HIS A O 1
ATOM 1621 N N . GLY A 1 209 ? 8.262 -4.679 -10.870 1.00 92.44 209 GLY A N 1
ATOM 1622 C CA . GLY A 1 209 ? 8.098 -4.848 -9.429 1.00 92.44 209 GLY A CA 1
ATOM 1623 C C . GLY A 1 209 ? 6.641 -4.663 -9.031 1.00 92.44 209 GLY A C 1
ATOM 1624 O O . GLY A 1 209 ? 5.973 -3.792 -9.582 1.00 92.44 209 GLY A O 1
ATOM 1625 N N . LEU A 1 210 ? 6.151 -5.452 -8.082 1.00 92.38 210 LEU A N 1
ATOM 1626 C CA . LEU A 1 210 ? 4.780 -5.395 -7.595 1.00 92.38 210 LEU A CA 1
ATOM 1627 C C . LEU A 1 210 ? 4.769 -5.319 -6.068 1.00 92.38 210 LEU A C 1
ATOM 1629 O O . LEU A 1 210 ? 5.450 -6.082 -5.384 1.00 92.38 210 LEU A O 1
ATOM 1633 N N . VAL A 1 211 ? 3.987 -4.382 -5.544 1.00 93.00 211 VAL A N 1
ATOM 1634 C CA . VAL A 1 211 ? 3.714 -4.235 -4.116 1.00 93.00 211 VAL A CA 1
ATOM 1635 C C . VAL A 1 211 ? 2.211 -4.239 -3.928 1.00 93.00 211 VAL A C 1
ATOM 1637 O O . VAL A 1 211 ? 1.516 -3.423 -4.534 1.00 93.00 211 VAL A O 1
ATOM 1640 N N . VAL A 1 212 ? 1.720 -5.128 -3.076 1.00 92.12 212 VAL A N 1
ATOM 1641 C CA . VAL A 1 212 ? 0.319 -5.189 -2.663 1.00 92.12 212 VAL A CA 1
ATOM 1642 C C . VAL A 1 212 ? 0.260 -4.938 -1.167 1.00 92.12 212 VAL A C 1
ATOM 1644 O O . VAL A 1 212 ? 1.074 -5.457 -0.413 1.00 92.12 212 VAL A O 1
ATOM 1647 N N . ILE A 1 213 ? -0.677 -4.107 -0.741 1.00 91.69 213 ILE A N 1
ATOM 1648 C CA . ILE A 1 213 ? -0.959 -3.816 0.660 1.00 91.69 213 ILE A CA 1
ATOM 1649 C C . ILE A 1 213 ? -2.435 -4.102 0.868 1.00 91.69 213 ILE A C 1
ATOM 1651 O O . ILE A 1 213 ? -3.254 -3.690 0.047 1.00 91.69 213 ILE A O 1
ATOM 1655 N N . ASP A 1 214 ? -2.768 -4.763 1.964 1.00 92.31 214 ASP A N 1
ATOM 1656 C CA . ASP A 1 214 ? -4.146 -4.917 2.403 1.00 92.31 214 ASP A CA 1
ATOM 1657 C C . ASP A 1 214 ? -4.266 -4.697 3.909 1.00 92.31 214 ASP A C 1
ATOM 1659 O O . ASP A 1 214 ? -3.273 -4.751 4.643 1.00 92.31 214 ASP A O 1
ATOM 1663 N N . PHE A 1 215 ? -5.473 -4.399 4.375 1.00 91.75 215 PHE A N 1
ATOM 1664 C CA . PHE A 1 215 ? -5.724 -4.200 5.797 1.00 91.75 215 PHE A CA 1
ATOM 1665 C C . PHE A 1 215 ? -5.865 -5.540 6.522 1.00 91.75 215 PHE A C 1
ATOM 1667 O O . PHE A 1 215 ? -6.333 -6.529 5.963 1.00 91.75 215 PHE A O 1
ATOM 1674 N N . VAL A 1 216 ? -5.472 -5.560 7.793 1.00 91.06 216 VAL A N 1
ATOM 1675 C CA . VAL A 1 216 ? -5.727 -6.699 8.682 1.00 91.06 216 VAL A CA 1
ATOM 1676 C C . VAL A 1 216 ? -7.069 -6.463 9.364 1.00 91.06 216 VAL A C 1
ATOM 1678 O O . VAL A 1 216 ? -7.213 -5.503 10.121 1.00 91.06 216 VAL A O 1
ATOM 1681 N N . ASP A 1 217 ? -8.063 -7.299 9.059 1.00 88.88 217 ASP A N 1
ATOM 1682 C CA . ASP A 1 217 ? -9.420 -7.126 9.596 1.00 88.88 217 ASP A CA 1
ATOM 1683 C C . ASP A 1 217 ? -9.527 -7.543 11.068 1.00 88.88 217 ASP A C 1
ATOM 1685 O O . ASP A 1 217 ? -10.100 -6.822 11.890 1.00 88.88 217 ASP A O 1
ATOM 1689 N N . GLU A 1 218 ? -8.920 -8.684 11.394 1.00 86.69 218 GLU A N 1
ATOM 1690 C CA . GLU A 1 218 ? -8.901 -9.283 12.724 1.00 86.69 218 GLU A CA 1
ATOM 1691 C C . GLU A 1 218 ? -7.458 -9.623 13.111 1.00 86.69 218 GLU A C 1
ATOM 1693 O O . GLU A 1 218 ? -6.743 -10.294 12.368 1.00 86.69 218 GLU A O 1
ATOM 1698 N N . ASP A 1 219 ? -7.035 -9.143 14.279 1.00 85.69 219 ASP A N 1
ATOM 1699 C CA . ASP 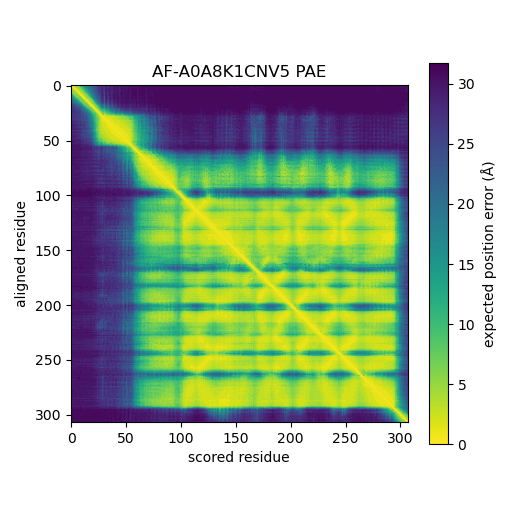A 1 219 ? -5.706 -9.381 14.840 1.00 85.69 219 ASP A CA 1
ATOM 1700 C C . ASP A 1 219 ? -5.866 -9.755 16.318 1.00 85.69 219 ASP A C 1
ATOM 1702 O O . ASP A 1 219 ? -6.152 -8.906 17.166 1.00 85.69 219 ASP A O 1
ATOM 1706 N N . GLU A 1 220 ? -5.756 -11.049 16.622 1.00 84.94 220 GLU A N 1
ATOM 1707 C CA . GLU A 1 220 ? -5.893 -11.557 17.993 1.00 84.94 220 GLU A CA 1
ATOM 1708 C C . GLU A 1 220 ? -4.693 -11.184 18.873 1.00 84.94 220 GLU A C 1
ATOM 1710 O O . GLU A 1 220 ? -4.833 -11.069 20.093 1.00 84.94 220 GLU A O 1
ATOM 1715 N N . LEU A 1 221 ? -3.518 -10.987 18.266 1.00 83.56 221 LEU A N 1
ATOM 1716 C CA . LEU A 1 221 ? -2.288 -10.659 18.980 1.00 83.56 221 LEU A CA 1
ATOM 1717 C C . LEU A 1 221 ? -2.245 -9.171 19.346 1.00 83.56 221 LEU A C 1
ATOM 1719 O O . LEU A 1 221 ? -1.802 -8.813 20.440 1.00 83.56 221 LEU A O 1
ATOM 1723 N N . TYR A 1 222 ? -2.761 -8.318 18.459 1.00 82.38 222 TYR A N 1
ATOM 1724 C CA . TYR A 1 222 ? -2.839 -6.871 18.633 1.00 82.38 222 TYR A CA 1
ATOM 1725 C C . TYR A 1 222 ? -4.237 -6.326 18.303 1.00 82.38 222 TYR A C 1
ATOM 1727 O O . TYR A 1 222 ? -4.413 -5.637 17.293 1.00 82.38 222 TYR A O 1
ATOM 1735 N N . PRO A 1 223 ? -5.237 -6.560 19.177 1.00 86.06 223 PRO A N 1
ATOM 1736 C CA . PRO A 1 223 ? -6.603 -6.121 18.933 1.00 86.06 223 PRO A CA 1
ATOM 1737 C C . PRO A 1 223 ? -6.719 -4.612 18.694 1.00 86.06 223 PRO A C 1
ATOM 1739 O O . PRO A 1 223 ? -6.003 -3.792 19.281 1.00 86.06 223 PRO A O 1
ATOM 1742 N N . TYR A 1 224 ? -7.674 -4.242 17.843 1.00 87.94 224 TYR A N 1
ATOM 1743 C CA . TYR A 1 224 ? -8.020 -2.848 17.588 1.00 87.94 224 TYR A CA 1
ATOM 1744 C C . TYR A 1 224 ? -8.645 -2.190 18.832 1.00 87.94 224 TYR A C 1
ATOM 1746 O O . TYR A 1 224 ? -9.478 -2.790 19.515 1.00 87.94 224 TYR A O 1
ATOM 1754 N N . HIS A 1 225 ? -8.276 -0.931 19.100 1.00 84.19 225 HIS A N 1
ATOM 1755 C CA . HIS A 1 225 ? -8.758 -0.148 20.244 1.00 84.19 225 HIS A CA 1
ATOM 1756 C C . HIS A 1 225 ? -9.735 0.966 19.809 1.00 84.19 225 HIS A C 1
ATOM 1758 O O . HIS A 1 225 ? -9.322 2.116 19.636 1.00 84.19 225 HIS A O 1
ATOM 1764 N N . PRO A 1 226 ? -11.041 0.671 19.661 1.00 84.00 226 PRO A N 1
ATOM 1765 C CA . PRO A 1 226 ? -12.021 1.619 19.119 1.00 84.00 226 PRO A CA 1
ATOM 1766 C C . PRO A 1 226 ? -12.295 2.838 20.008 1.00 84.00 226 PRO A C 1
ATOM 1768 O O . PRO A 1 226 ? -12.768 3.855 19.511 1.00 84.00 226 PRO A O 1
ATOM 1771 N N . GLU A 1 227 ? -12.016 2.752 21.310 1.00 80.19 227 GLU A N 1
ATOM 1772 C CA . GLU A 1 227 ? -12.300 3.829 22.272 1.00 80.19 227 GLU A CA 1
ATOM 1773 C C . GLU A 1 227 ? -11.318 5.004 22.169 1.00 80.19 227 GLU A C 1
ATOM 1775 O O 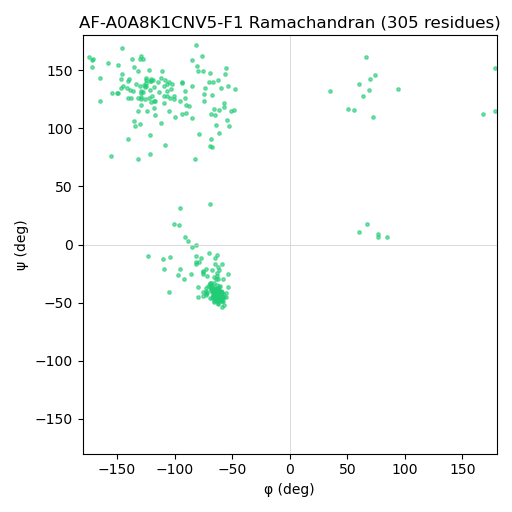. GLU A 1 227 ? -11.633 6.119 22.579 1.00 80.19 227 GLU A O 1
ATOM 1780 N N . SER A 1 228 ? -10.115 4.76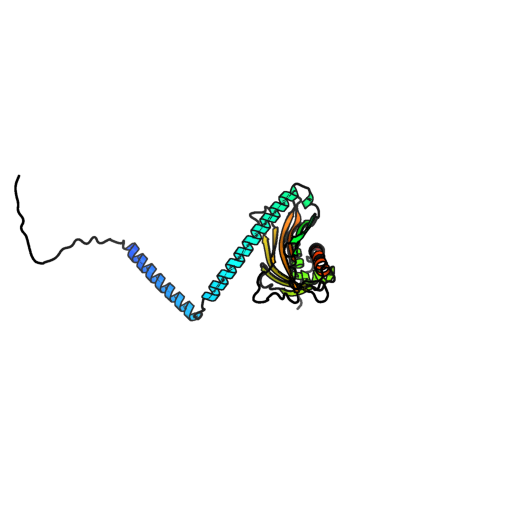6 21.642 1.00 79.81 228 SER A N 1
ATOM 1781 C CA . SER A 1 228 ? -9.035 5.760 21.601 1.00 79.81 228 SER A CA 1
ATOM 1782 C C . SER A 1 228 ? -8.508 6.035 20.195 1.00 79.81 228 SER A C 1
ATOM 1784 O O . SER A 1 228 ? -7.725 6.970 20.004 1.00 79.81 228 SER A O 1
ATOM 1786 N N . ARG A 1 229 ? -8.917 5.233 19.205 1.00 87.69 229 ARG A N 1
ATOM 1787 C CA . ARG A 1 229 ? -8.336 5.254 17.863 1.00 87.69 229 ARG A CA 1
ATOM 1788 C C . ARG A 1 229 ? -9.404 5.117 16.795 1.00 87.69 229 ARG A C 1
ATOM 1790 O O . ARG A 1 229 ? -10.336 4.334 16.936 1.00 87.69 229 ARG A O 1
ATOM 1797 N N . VAL A 1 230 ? -9.243 5.833 15.692 1.00 91.56 230 VAL A N 1
ATOM 1798 C CA . VAL A 1 230 ? -10.063 5.704 14.483 1.00 91.56 230 VAL A CA 1
ATOM 1799 C C . VAL A 1 230 ? -9.410 4.677 13.565 1.00 91.56 230 VAL A C 1
ATOM 1801 O O . VAL A 1 230 ? -8.232 4.814 13.245 1.00 91.56 230 VAL A O 1
ATOM 1804 N N . ARG A 1 231 ? -10.153 3.655 13.131 1.00 93.69 231 ARG A N 1
ATOM 1805 C CA . ARG A 1 231 ? -9.634 2.628 12.218 1.00 93.69 231 ARG A CA 1
ATOM 1806 C C . ARG A 1 231 ? -9.517 3.173 10.796 1.00 93.69 231 ARG A C 1
ATOM 1808 O O . ARG A 1 231 ? -10.479 3.717 10.248 1.00 93.69 231 ARG A O 1
ATOM 1815 N N . LEU A 1 232 ? -8.345 2.981 10.203 1.00 94.75 232 LEU A N 1
ATOM 1816 C CA . LEU A 1 232 ? -8.041 3.221 8.801 1.00 94.75 232 LEU A CA 1
ATOM 1817 C C . LEU A 1 232 ? -7.662 1.896 8.137 1.00 94.75 232 LEU A C 1
ATOM 1819 O O . LEU A 1 232 ? -6.571 1.369 8.356 1.00 94.75 232 LEU A O 1
ATOM 1823 N N . ASP A 1 233 ? -8.531 1.426 7.250 1.00 95.75 233 ASP A N 1
ATOM 1824 C CA . ASP A 1 233 ? -8.225 0.301 6.372 1.00 95.75 233 ASP A CA 1
ATOM 1825 C C . ASP A 1 233 ? -7.630 0.831 5.072 1.00 95.75 233 ASP A C 1
ATOM 1827 O O . ASP A 1 233 ? -8.173 1.761 4.468 1.00 95.75 233 ASP A O 1
ATOM 1831 N N . VAL A 1 234 ? -6.515 0.246 4.637 1.00 94.38 234 VAL A N 1
ATOM 1832 C CA . VAL A 1 234 ? -5.856 0.598 3.378 1.00 94.38 234 VAL A CA 1
ATOM 1833 C C . VAL A 1 234 ? -5.595 -0.664 2.579 1.00 94.38 234 VAL A C 1
ATOM 1835 O O . VAL A 1 234 ? -4.814 -1.510 3.006 1.00 94.38 234 VAL A O 1
ATOM 1838 N N . SER A 1 235 ? -6.177 -0.717 1.388 1.00 92.25 235 SER A N 1
ATOM 1839 C CA . SER A 1 235 ? -5.825 -1.680 0.350 1.00 92.25 235 SER A CA 1
ATOM 1840 C C . SER A 1 235 ? -5.172 -0.938 -0.809 1.00 92.25 235 SER A C 1
ATOM 1842 O O . SER A 1 235 ? -5.552 0.186 -1.147 1.00 92.25 235 SER A O 1
ATOM 1844 N N . GLY A 1 236 ? -4.177 -1.530 -1.448 1.00 91.94 236 GLY A N 1
ATOM 1845 C CA . GLY A 1 236 ? -3.516 -0.891 -2.571 1.00 91.94 236 GLY A CA 1
ATOM 1846 C C . GLY A 1 236 ? -2.557 -1.797 -3.305 1.00 91.94 236 GLY A C 1
ATOM 1847 O O . GLY A 1 236 ? -2.071 -2.794 -2.789 1.00 91.94 236 GLY A O 1
ATOM 1848 N N . MET A 1 237 ? -2.273 -1.408 -4.535 1.00 92.88 237 MET A N 1
ATOM 1849 C CA . MET A 1 237 ? -1.382 -2.102 -5.445 1.00 92.88 237 MET A CA 1
ATOM 1850 C C . MET A 1 237 ? -0.526 -1.073 -6.170 1.00 92.88 237 MET A C 1
ATOM 1852 O O . MET A 1 237 ? -1.034 -0.066 -6.661 1.00 92.88 237 MET A O 1
ATOM 1856 N N . SER A 1 238 ? 0.777 -1.313 -6.228 1.00 93.94 238 SER A N 1
ATOM 1857 C CA . SER A 1 238 ? 1.734 -0.493 -6.964 1.00 93.94 238 SER A CA 1
ATOM 1858 C C . SER A 1 238 ? 2.576 -1.390 -7.850 1.00 93.94 238 SER A C 1
ATOM 1860 O O . SER A 1 238 ? 3.216 -2.314 -7.356 1.00 93.94 238 SER A O 1
ATOM 1862 N N . MET A 1 239 ? 2.604 -1.093 -9.141 1.00 92.38 239 MET A N 1
ATOM 1863 C CA . MET A 1 239 ? 3.452 -1.768 -10.108 1.00 92.38 239 MET A CA 1
ATOM 1864 C C . MET A 1 239 ? 4.490 -0.800 -10.652 1.00 92.38 239 MET A C 1
ATOM 1866 O O . MET A 1 239 ? 4.154 0.307 -11.061 1.00 92.38 239 MET A O 1
ATOM 1870 N N . VAL A 1 240 ? 5.745 -1.229 -10.669 1.00 93.81 240 VAL A N 1
ATOM 1871 C CA . VAL A 1 240 ? 6.862 -0.516 -11.284 1.00 93.81 240 VAL A CA 1
ATOM 1872 C C . VAL A 1 240 ? 7.197 -1.229 -12.581 1.00 93.81 240 VAL A C 1
ATOM 1874 O O . VAL A 1 240 ? 7.615 -2.383 -12.547 1.00 93.81 240 VAL A O 1
ATOM 1877 N N . CYS A 1 241 ? 7.001 -0.572 -13.716 1.00 90.38 241 CYS A N 1
ATOM 1878 C CA . CYS A 1 241 ? 7.191 -1.170 -15.035 1.00 90.38 241 CYS A CA 1
ATOM 1879 C C . CYS A 1 241 ? 7.717 -0.137 -16.036 1.00 90.38 241 CYS A C 1
ATOM 1881 O O . CYS A 1 241 ? 7.741 1.064 -15.757 1.00 90.38 241 CYS A O 1
ATOM 1883 N N . HIS A 1 242 ? 8.139 -0.596 -17.213 1.00 86.88 242 HIS A N 1
ATOM 1884 C CA . HIS A 1 242 ? 8.379 0.306 -18.337 1.00 86.88 242 HIS A CA 1
ATOM 1885 C C . HIS A 1 242 ? 7.051 0.850 -18.866 1.00 86.88 242 HIS A C 1
ATOM 1887 O O . HIS A 1 242 ? 6.064 0.119 -18.962 1.00 86.88 242 HIS A O 1
ATOM 1893 N N . SER A 1 243 ? 7.030 2.131 -19.212 1.00 76.31 243 SER A N 1
ATOM 1894 C CA . SER A 1 243 ? 6.032 2.707 -20.107 1.00 76.31 243 SER A CA 1
ATOM 1895 C C . SER A 1 243 ? 6.414 2.447 -21.566 1.00 76.31 243 SER A C 1
ATOM 1897 O O . SER A 1 243 ? 7.506 1.979 -21.873 1.00 76.31 243 SER A O 1
ATOM 1899 N N . GLU A 1 244 ? 5.506 2.772 -22.484 1.00 70.38 244 GLU A N 1
ATOM 1900 C CA . GLU A 1 244 ? 5.664 2.540 -23.930 1.00 70.38 244 GLU A CA 1
ATOM 1901 C C . GLU A 1 244 ? 6.894 3.214 -24.568 1.00 70.38 244 GLU A C 1
ATOM 1903 O O . GLU A 1 244 ? 7.269 2.876 -25.686 1.00 70.38 244 GLU A O 1
ATOM 1908 N N . ASP A 1 245 ? 7.501 4.191 -23.894 1.00 71.62 245 ASP A N 1
ATOM 1909 C CA . ASP A 1 245 ? 8.701 4.912 -24.328 1.00 71.62 245 ASP A CA 1
ATOM 1910 C C . ASP A 1 245 ? 9.993 4.414 -23.656 1.00 71.62 245 ASP A C 1
ATOM 1912 O O . ASP A 1 245 ? 10.993 5.132 -23.641 1.00 71.62 245 ASP A O 1
ATOM 1916 N N . ASP A 1 246 ? 9.959 3.213 -23.072 1.00 75.56 246 ASP A N 1
ATOM 1917 C CA . ASP A 1 246 ? 11.039 2.590 -22.297 1.00 75.56 246 ASP A CA 1
ATOM 1918 C C . ASP A 1 246 ? 11.472 3.381 -21.044 1.00 75.56 246 ASP A C 1
ATOM 1920 O O . ASP A 1 246 ? 12.477 3.047 -20.407 1.00 75.56 246 ASP A O 1
ATOM 1924 N N . SER A 1 247 ? 10.720 4.411 -20.630 1.00 83.44 247 SER A N 1
ATOM 1925 C CA . SER A 1 247 ? 10.930 5.053 -19.328 1.00 83.44 247 SER A CA 1
ATOM 1926 C C . SER A 1 247 ? 10.277 4.248 -18.203 1.00 83.44 247 SER A C 1
ATOM 1928 O O . SER A 1 247 ? 9.346 3.478 -18.424 1.00 83.44 247 SER A O 1
ATOM 1930 N N . VAL A 1 248 ? 10.788 4.356 -16.975 1.00 90.81 248 VAL A N 1
ATOM 1931 C CA . VAL A 1 248 ? 10.203 3.638 -15.832 1.00 90.81 248 VAL A CA 1
ATOM 1932 C C . VAL A 1 248 ? 9.047 4.444 -15.247 1.00 90.81 248 VAL A C 1
ATOM 1934 O O . VAL A 1 248 ? 9.165 5.650 -15.036 1.00 90.81 248 VAL A O 1
ATOM 1937 N N . SER A 1 249 ? 7.939 3.777 -14.937 1.00 91.81 249 SER A N 1
ATOM 1938 C CA . SER A 1 249 ? 6.765 4.370 -14.301 1.00 91.81 249 SER A CA 1
ATOM 1939 C C . SER A 1 249 ? 6.283 3.523 -13.129 1.00 91.81 249 SER A C 1
ATOM 1941 O O . SER A 1 249 ? 6.399 2.299 -13.141 1.00 91.81 249 SER A O 1
ATOM 1943 N N . ILE A 1 250 ? 5.702 4.180 -12.124 1.00 93.31 250 ILE A N 1
ATOM 1944 C CA . ILE A 1 250 ? 4.886 3.514 -11.107 1.00 93.31 250 ILE A CA 1
ATOM 1945 C C . ILE A 1 250 ? 3.420 3.726 -11.460 1.00 93.31 250 ILE A C 1
ATOM 1947 O O . ILE A 1 250 ? 2.975 4.867 -11.587 1.00 93.31 250 ILE A O 1
ATOM 1951 N N . VAL A 1 251 ? 2.665 2.641 -11.568 1.00 90.44 251 VAL A N 1
ATOM 1952 C CA . VAL A 1 251 ? 1.207 2.661 -11.690 1.00 90.44 251 VAL A CA 1
ATOM 1953 C C . VAL A 1 251 ? 0.624 2.135 -10.395 1.00 90.44 251 VAL A C 1
ATOM 1955 O O . VAL A 1 251 ? 0.944 1.029 -9.963 1.00 90.44 251 VAL A O 1
ATOM 1958 N N . ARG A 1 252 ? -0.201 2.950 -9.745 1.00 91.75 252 ARG A N 1
ATOM 1959 C CA . ARG A 1 252 ? -0.725 2.663 -8.415 1.00 91.75 252 ARG A CA 1
ATOM 1960 C C . ARG A 1 252 ? -2.229 2.834 -8.370 1.00 91.75 252 ARG A C 1
ATOM 1962 O O . ARG A 1 252 ? -2.754 3.848 -8.823 1.00 91.75 252 ARG A O 1
ATOM 1969 N N . TRP A 1 253 ? -2.888 1.889 -7.720 1.00 92.00 253 TRP A N 1
ATOM 1970 C CA . TRP A 1 253 ? -4.255 2.021 -7.243 1.00 92.00 253 TRP A CA 1
ATOM 1971 C C . TRP A 1 253 ? -4.281 1.833 -5.728 1.00 92.00 253 TRP A C 1
ATOM 1973 O O . TRP A 1 253 ? -3.536 1.016 -5.189 1.00 92.00 253 TRP A O 1
ATOM 1983 N N . SER A 1 254 ? -5.118 2.586 -5.029 1.00 92.69 254 SER A N 1
ATOM 1984 C CA . SER A 1 254 ? -5.374 2.353 -3.613 1.00 92.69 254 SER A CA 1
ATOM 1985 C C . SER A 1 254 ? -6.781 2.757 -3.214 1.00 92.69 254 SER A C 1
ATOM 1987 O O . SER A 1 254 ? -7.394 3.646 -3.805 1.00 92.69 254 SER A O 1
ATOM 1989 N N . ARG A 1 255 ? -7.265 2.123 -2.154 1.00 93.44 255 ARG A N 1
ATOM 1990 C CA . ARG A 1 255 ? -8.504 2.436 -1.468 1.00 93.44 255 ARG A CA 1
ATOM 1991 C C . ARG A 1 255 ? -8.223 2.559 0.018 1.00 93.44 255 ARG A C 1
ATOM 1993 O O . ARG A 1 255 ? -7.615 1.682 0.621 1.00 93.44 255 ARG A O 1
ATOM 2000 N N . ALA A 1 256 ? -8.693 3.647 0.600 1.00 95.94 256 ALA A N 1
ATOM 2001 C CA . ALA A 1 256 ? -8.709 3.856 2.031 1.00 95.94 256 ALA A CA 1
ATOM 2002 C C . ALA A 1 256 ? -10.154 3.916 2.525 1.00 95.94 256 ALA A C 1
ATOM 2004 O O . ALA A 1 256 ? -11.013 4.528 1.883 1.00 95.94 256 ALA A O 1
ATOM 2005 N N . ARG A 1 257 ? -10.410 3.304 3.677 1.00 96.25 257 ARG A N 1
ATOM 2006 C CA . ARG A 1 257 ? -11.672 3.401 4.405 1.00 96.25 257 ARG A CA 1
ATOM 2007 C C . ARG A 1 257 ? -11.387 3.890 5.814 1.00 96.25 257 ARG A C 1
ATOM 2009 O O . ARG A 1 257 ? -10.735 3.204 6.595 1.00 96.25 257 ARG A O 1
ATOM 2016 N N . ILE A 1 258 ? -11.887 5.077 6.126 1.00 94.81 258 ILE A N 1
ATOM 2017 C CA . ILE A 1 258 ? -11.851 5.639 7.473 1.00 94.81 258 ILE A CA 1
ATOM 2018 C C . ILE A 1 258 ? -13.172 5.264 8.135 1.00 94.81 258 ILE A C 1
ATOM 2020 O O . ILE A 1 258 ? -14.234 5.730 7.707 1.00 94.81 258 ILE A O 1
ATOM 2024 N N . HIS A 1 259 ? -13.105 4.406 9.149 1.00 92.56 259 HIS A N 1
ATOM 2025 C CA . HIS A 1 259 ? -14.287 3.952 9.873 1.00 92.56 259 HIS A CA 1
ATOM 2026 C C . HIS A 1 259 ? -14.819 5.055 10.768 1.00 92.56 259 HIS A C 1
ATOM 2028 O O . HIS A 1 259 ? -14.066 5.695 11.504 1.00 92.56 259 HIS A O 1
ATOM 2034 N N . ARG A 1 260 ? -16.133 5.253 10.747 1.00 88.94 260 ARG A N 1
ATOM 2035 C CA . ARG A 1 260 ? -16.784 6.184 11.658 1.00 88.94 260 ARG A CA 1
ATOM 2036 C C . ARG A 1 260 ? -16.847 5.578 13.068 1.00 88.94 260 ARG A C 1
ATOM 2038 O O . ARG A 1 260 ? -17.443 4.513 13.237 1.00 88.94 260 ARG A O 1
ATOM 2045 N N . PRO A 1 261 ? -16.301 6.244 14.103 1.00 84.44 261 PRO A N 1
ATOM 2046 C CA . PRO A 1 261 ? -16.397 5.748 15.475 1.00 84.44 261 PRO A CA 1
ATOM 2047 C C . PRO A 1 261 ? -17.850 5.677 15.957 1.00 84.44 261 PRO A C 1
ATOM 2049 O O . PRO A 1 261 ? -18.647 6.577 15.674 1.00 84.44 261 PRO A O 1
ATOM 2052 N N . LYS A 1 262 ? -18.187 4.628 16.719 1.00 75.19 262 LYS A N 1
ATOM 2053 C CA . LYS A 1 262 ? -19.556 4.375 17.212 1.00 75.19 262 LYS A CA 1
ATOM 2054 C C . LYS A 1 262 ? -20.063 5.468 18.154 1.00 75.19 262 LYS A C 1
ATOM 2056 O O . LYS A 1 262 ? -21.225 5.851 18.057 1.00 75.19 262 LYS A O 1
ATOM 2061 N N . ASP A 1 263 ? -19.183 6.002 18.997 1.00 74.06 263 ASP A N 1
ATOM 2062 C CA . ASP A 1 263 ? -19.518 7.052 19.971 1.00 74.06 263 ASP A CA 1
ATOM 2063 C C . ASP A 1 263 ? -19.548 8.459 19.352 1.00 74.06 263 ASP A C 1
ATOM 2065 O O . ASP A 1 263 ? -19.873 9.443 20.017 1.00 74.06 263 ASP A O 1
ATOM 2069 N N . GLY A 1 264 ? -19.271 8.545 18.046 1.00 71.00 264 GLY A N 1
ATOM 2070 C CA . GLY A 1 264 ? -19.209 9.785 17.291 1.00 71.00 264 GLY A CA 1
ATOM 2071 C C . GLY A 1 264 ? -17.945 10.592 17.588 1.00 71.00 264 GLY A C 1
ATOM 2072 O O . GLY A 1 264 ? -17.437 10.640 18.702 1.00 71.00 264 GLY A O 1
ATOM 2073 N N . ILE A 1 265 ? -17.439 11.270 16.563 1.00 74.94 265 ILE A N 1
ATOM 2074 C CA . ILE A 1 265 ? -16.395 12.289 16.702 1.00 74.94 265 ILE A CA 1
ATOM 2075 C C . ILE A 1 265 ? -16.860 13.578 16.017 1.00 74.94 265 ILE A C 1
ATOM 2077 O O . ILE A 1 265 ? -17.765 13.523 15.173 1.00 74.94 265 ILE A O 1
ATOM 2081 N N . PRO A 1 266 ? -16.276 14.746 16.350 1.00 75.31 266 PRO A N 1
ATOM 2082 C CA . PRO A 1 266 ? -16.612 15.993 15.676 1.00 75.31 266 PRO A CA 1
ATOM 2083 C C . PRO A 1 266 ? -16.470 15.852 14.148 1.00 75.31 266 PRO A C 1
ATOM 2085 O O . PRO A 1 266 ? -15.462 15.308 13.697 1.00 75.31 266 PRO A O 1
ATOM 2088 N N . PRO A 1 267 ? -17.412 16.355 13.326 1.00 76.44 267 PRO A N 1
ATOM 2089 C CA . PRO A 1 267 ? -17.319 16.258 11.862 1.00 76.44 267 PRO A CA 1
ATOM 2090 C C . PRO A 1 267 ? -16.001 16.803 11.292 1.00 76.44 267 PRO A C 1
ATOM 2092 O O . PRO A 1 267 ? -15.405 16.191 10.413 1.00 76.44 267 PRO A O 1
ATOM 2095 N N . GLN A 1 268 ? -15.487 17.880 11.891 1.00 78.94 268 GLN A N 1
ATOM 2096 C CA . GLN A 1 268 ? -14.185 18.481 11.568 1.00 78.94 268 GLN A CA 1
ATOM 2097 C C . GLN A 1 268 ? -13.018 17.490 11.718 1.00 78.94 268 GLN A C 1
ATOM 2099 O O . GLN A 1 268 ? -12.009 17.590 11.018 1.00 78.94 268 GLN A O 1
ATOM 2104 N N . ALA A 1 269 ? -13.149 16.513 12.622 1.00 81.81 269 ALA A N 1
ATOM 2105 C CA . ALA A 1 269 ? -12.147 15.478 12.803 1.00 81.81 269 ALA A CA 1
ATOM 2106 C C . ALA A 1 269 ? -12.150 14.472 11.646 1.00 81.81 269 ALA A C 1
ATOM 2108 O O . ALA A 1 269 ? -11.094 14.157 11.103 1.00 81.81 269 ALA A O 1
ATOM 2109 N N . MET A 1 270 ? -13.337 14.042 11.207 1.00 85.38 270 MET A N 1
ATOM 2110 C CA . MET A 1 270 ? -13.483 13.190 10.021 1.00 85.38 270 MET A CA 1
ATOM 2111 C C . MET A 1 270 ? -12.992 13.889 8.745 1.00 85.38 270 MET A C 1
ATOM 2113 O O . MET A 1 270 ? -12.329 13.257 7.928 1.00 85.38 270 MET A O 1
ATOM 2117 N N . GLU A 1 271 ? -13.254 15.192 8.593 1.00 87.00 271 GLU A N 1
ATOM 2118 C CA . GLU A 1 271 ? -12.720 16.005 7.487 1.00 87.00 271 GLU A CA 1
ATOM 2119 C C . GLU A 1 271 ? -11.185 16.056 7.506 1.00 87.00 271 GLU A C 1
ATOM 2121 O O . GLU A 1 271 ? -10.545 15.837 6.480 1.00 87.00 271 GLU A O 1
ATOM 2126 N N . SER A 1 272 ? -10.579 16.232 8.683 1.00 88.31 272 SER A N 1
ATOM 2127 C CA . SER A 1 272 ? -9.117 16.232 8.823 1.00 88.31 272 SER A CA 1
ATOM 2128 C C . SER A 1 272 ? -8.495 14.894 8.402 1.00 88.31 272 SER A C 1
ATOM 2130 O O . SER A 1 272 ? -7.472 14.875 7.714 1.00 88.31 272 SER A O 1
ATOM 2132 N N . PHE A 1 273 ? -9.120 13.764 8.761 1.00 88.38 273 PHE A N 1
ATOM 2133 C CA . PHE A 1 273 ? -8.681 12.446 8.289 1.00 88.38 273 PHE A CA 1
ATOM 2134 C C . PHE A 1 273 ? -8.880 12.280 6.782 1.00 88.38 273 PHE A C 1
ATOM 2136 O O . PHE A 1 273 ? -7.999 11.752 6.103 1.00 88.38 273 PHE A O 1
ATOM 2143 N N . ARG A 1 274 ? -10.004 12.762 6.243 1.00 89.31 274 ARG A N 1
ATOM 2144 C CA . ARG A 1 274 ? -10.292 12.724 4.805 1.00 89.31 274 ARG A CA 1
ATOM 2145 C C . ARG A 1 274 ? -9.223 13.453 3.994 1.00 89.31 274 ARG A C 1
ATOM 2147 O O . ARG A 1 274 ? -8.744 12.909 3.002 1.00 89.31 274 ARG A O 1
ATOM 2154 N N . ASP A 1 275 ? -8.816 14.637 4.438 1.00 90.50 275 ASP A N 1
ATOM 2155 C CA . ASP A 1 275 ? -7.815 15.463 3.754 1.00 90.50 275 ASP A CA 1
ATOM 2156 C C . ASP A 1 275 ? -6.385 14.933 3.932 1.00 90.50 275 ASP A C 1
ATOM 2158 O O . ASP A 1 275 ? -5.507 15.165 3.092 1.00 90.50 275 ASP A O 1
ATOM 2162 N N . PHE A 1 276 ? -6.133 14.190 5.013 1.00 90.50 276 PHE A N 1
ATOM 2163 C CA . PHE A 1 276 ? -4.836 13.580 5.283 1.00 90.50 276 PHE A CA 1
ATOM 2164 C C . PHE A 1 276 ? -4.468 12.504 4.250 1.00 90.50 276 PHE A C 1
ATOM 2166 O O . PHE A 1 276 ? -3.336 12.493 3.764 1.00 90.50 276 PHE A O 1
ATOM 2173 N N . ILE A 1 277 ? -5.401 11.628 3.860 1.00 91.44 277 ILE A N 1
ATOM 2174 C CA . ILE A 1 277 ? -5.087 10.456 3.019 1.00 91.44 277 ILE A CA 1
ATOM 2175 C C . ILE A 1 277 ? -4.534 10.830 1.627 1.00 91.44 277 ILE A C 1
ATOM 2177 O O . ILE A 1 277 ? -3.521 10.253 1.214 1.00 91.44 277 ILE A O 1
ATOM 2181 N N . PRO A 1 278 ? -5.106 11.792 0.873 1.00 91.06 278 PRO A N 1
ATOM 2182 C CA . PRO A 1 278 ? -4.507 12.230 -0.385 1.00 91.06 278 PRO A CA 1
ATOM 2183 C C . PRO A 1 278 ? -3.125 12.864 -0.190 1.00 91.06 278 PRO A C 1
ATOM 2185 O O . PRO A 1 278 ? -2.223 12.620 -0.993 1.00 91.06 278 PRO A O 1
ATOM 2188 N N . ARG A 1 279 ? -2.919 13.642 0.875 1.00 91.50 279 ARG A N 1
ATOM 2189 C CA . ARG A 1 279 ? -1.618 14.271 1.154 1.00 91.50 279 ARG A CA 1
ATOM 2190 C C . ARG A 1 279 ? -0.553 13.235 1.496 1.00 91.50 279 ARG A C 1
ATOM 2192 O O . ARG A 1 279 ? 0.560 13.317 0.987 1.00 91.50 279 ARG A O 1
ATOM 2199 N N . TRP A 1 280 ? -0.904 12.226 2.287 1.00 90.69 280 TRP A N 1
ATOM 2200 C CA . TRP A 1 280 ? -0.020 11.104 2.594 1.00 90.69 280 TRP A CA 1
ATOM 2201 C C . TRP A 1 280 ? 0.434 10.377 1.321 1.00 90.69 280 TRP A C 1
ATOM 2203 O O . TRP A 1 280 ? 1.631 10.216 1.095 1.00 90.69 280 TRP A O 1
ATOM 2213 N N . ALA A 1 281 ? -0.500 10.047 0.427 1.00 90.06 281 ALA A N 1
ATOM 2214 C CA . ALA A 1 281 ? -0.182 9.390 -0.839 1.00 90.06 281 ALA A CA 1
ATOM 2215 C C . ALA A 1 281 ? 0.720 10.235 -1.765 1.00 90.06 281 ALA A C 1
ATOM 2217 O O . ALA A 1 281 ? 1.478 9.677 -2.565 1.00 90.06 281 ALA A O 1
ATOM 2218 N N . GLU A 1 282 ? 0.626 11.566 -1.689 1.00 91.00 282 GLU A N 1
ATOM 2219 C CA . GLU A 1 282 ? 1.489 12.506 -2.417 1.00 91.00 282 GLU A CA 1
ATOM 2220 C C . GLU A 1 282 ? 2.897 12.564 -1.838 1.00 91.00 282 GLU A C 1
ATOM 2222 O O . GLU A 1 282 ? 3.876 12.554 -2.581 1.00 91.00 282 GLU A O 1
ATOM 2227 N N . VAL A 1 283 ? 2.995 12.572 -0.514 1.00 91.19 283 VAL A N 1
ATOM 2228 C CA . VAL A 1 283 ? 4.266 12.543 0.198 1.00 91.19 283 VAL A CA 1
ATOM 2229 C C . VAL A 1 283 ? 5.035 11.267 -0.123 1.00 91.19 283 VAL A C 1
ATOM 2231 O O . VAL A 1 283 ? 6.186 11.364 -0.530 1.00 91.19 283 VAL A O 1
ATOM 2234 N N . THR A 1 284 ? 4.391 10.096 -0.096 1.00 91.25 284 THR A N 1
ATOM 2235 C CA . THR A 1 284 ? 5.037 8.847 -0.535 1.00 91.25 284 THR A CA 1
ATOM 2236 C C . THR A 1 284 ? 5.581 8.977 -1.959 1.00 91.25 284 THR A C 1
ATOM 2238 O O . THR A 1 284 ? 6.720 8.618 -2.227 1.00 91.25 284 THR A O 1
ATOM 2241 N N . ASN A 1 285 ? 4.801 9.549 -2.880 1.00 91.19 285 ASN A N 1
ATOM 2242 C CA . ASN A 1 285 ? 5.230 9.744 -4.267 1.00 91.19 285 ASN A CA 1
ATOM 2243 C C . ASN A 1 285 ? 6.438 10.675 -4.396 1.00 91.19 285 ASN A C 1
ATOM 2245 O O . ASN A 1 285 ? 7.340 10.414 -5.193 1.00 91.19 285 ASN A O 1
ATOM 2249 N N . LYS A 1 286 ? 6.436 11.774 -3.640 1.00 91.69 286 LYS A N 1
ATOM 2250 C CA . LYS A 1 286 ? 7.538 12.731 -3.583 1.00 91.69 286 LYS A CA 1
ATOM 2251 C C . LYS A 1 286 ? 8.807 12.050 -3.068 1.00 91.69 286 LYS A C 1
ATOM 2253 O O . LYS A 1 286 ? 9.838 12.142 -3.724 1.00 91.69 286 LYS A O 1
ATOM 2258 N N . THR A 1 287 ? 8.705 11.295 -1.982 1.00 92.12 287 THR A N 1
ATOM 2259 C CA . THR A 1 287 ? 9.839 10.607 -1.357 1.00 92.12 287 THR A CA 1
ATOM 2260 C C . THR A 1 287 ? 10.444 9.536 -2.251 1.00 92.12 287 THR A C 1
ATOM 2262 O O . THR A 1 287 ? 11.661 9.453 -2.357 1.00 92.12 287 THR A O 1
ATOM 2265 N N . VAL A 1 288 ? 9.634 8.788 -3.009 1.00 93.75 288 VAL A N 1
ATOM 2266 C CA . VAL A 1 288 ? 10.184 7.871 -4.023 1.00 93.75 288 VAL A CA 1
ATOM 2267 C C . VAL A 1 288 ? 11.004 8.631 -5.069 1.00 93.75 288 VAL A C 1
ATOM 2269 O O . VAL A 1 288 ? 12.072 8.172 -5.464 1.00 93.75 288 VAL A O 1
ATOM 2272 N N . ARG A 1 289 ? 10.549 9.808 -5.520 1.00 93.00 289 ARG A N 1
ATOM 2273 C CA . ARG A 1 289 ? 11.325 10.633 -6.464 1.00 93.00 289 ARG A CA 1
ATOM 2274 C C . ARG A 1 289 ? 12.632 11.125 -5.855 1.00 93.00 289 ARG A C 1
ATOM 2276 O O . ARG A 1 289 ? 13.638 11.127 -6.560 1.00 93.00 289 ARG A O 1
ATOM 2283 N N . GLU A 1 290 ? 12.613 11.520 -4.586 1.00 92.06 290 GLU A N 1
ATOM 2284 C CA . GLU A 1 290 ? 13.807 11.931 -3.843 1.00 92.06 290 GLU A CA 1
ATOM 2285 C C . GLU A 1 290 ? 14.798 10.768 -3.739 1.00 92.06 290 GLU A C 1
ATOM 2287 O O . GLU A 1 290 ? 15.920 10.906 -4.215 1.00 92.06 290 GLU A O 1
ATOM 2292 N N . TYR A 1 291 ? 14.366 9.586 -3.296 1.00 91.94 291 TYR A N 1
ATOM 2293 C CA . TYR A 1 291 ? 15.216 8.391 -3.234 1.00 91.94 291 TYR A CA 1
ATOM 2294 C C . TYR A 1 291 ? 15.764 7.967 -4.599 1.00 91.94 291 TYR A C 1
ATOM 2296 O O . TYR A 1 291 ? 16.943 7.635 -4.719 1.00 91.94 291 TYR A O 1
ATOM 2304 N N . VAL A 1 292 ? 14.958 8.032 -5.663 1.00 92.75 292 VAL A N 1
ATOM 2305 C CA . VAL A 1 292 ? 15.434 7.732 -7.021 1.00 92.75 292 VAL A CA 1
ATOM 2306 C C . VAL A 1 292 ? 16.489 8.745 -7.480 1.00 92.75 292 VAL A C 1
ATOM 2308 O O . VAL A 1 292 ? 17.472 8.351 -8.114 1.00 92.75 292 VAL A O 1
ATOM 2311 N N . ALA A 1 293 ? 16.306 10.031 -7.166 1.00 89.19 293 ALA A N 1
ATOM 2312 C CA . ALA A 1 293 ? 17.239 11.097 -7.525 1.00 89.19 293 ALA A CA 1
ATOM 2313 C C . ALA A 1 293 ? 18.538 11.042 -6.703 1.00 89.19 293 ALA A C 1
ATOM 2315 O O . ALA A 1 293 ? 19.624 11.207 -7.261 1.00 89.19 293 ALA A O 1
ATOM 2316 N N . GLU A 1 294 ? 18.436 10.780 -5.401 1.00 83.81 294 GLU A N 1
ATOM 2317 C CA . GLU A 1 294 ? 19.557 10.619 -4.472 1.00 83.81 294 GLU A CA 1
ATOM 2318 C C . GLU A 1 294 ? 20.342 9.341 -4.745 1.00 83.81 294 GLU A C 1
ATOM 2320 O O . GLU A 1 294 ? 21.565 9.337 -4.643 1.00 83.81 294 GLU A O 1
ATOM 2325 N N . GLY A 1 295 ? 19.672 8.285 -5.203 1.00 62.62 295 GLY A N 1
ATOM 2326 C CA . GLY A 1 295 ? 20.277 7.024 -5.613 1.00 62.62 295 GLY A CA 1
ATOM 2327 C C . GLY A 1 295 ? 21.234 7.114 -6.809 1.00 62.62 295 GLY A C 1
ATOM 2328 O O . GLY A 1 295 ? 22.001 6.185 -7.025 1.00 62.62 295 GLY A O 1
ATOM 2329 N N . ARG A 1 296 ? 21.323 8.258 -7.514 1.00 47.00 296 ARG A N 1
ATOM 2330 C CA . ARG A 1 296 ? 22.488 8.561 -8.376 1.00 47.00 296 ARG A CA 1
ATOM 2331 C C . ARG A 1 296 ? 23.805 8.723 -7.596 1.00 47.00 296 ARG A C 1
ATOM 2333 O O . ARG A 1 296 ? 24.853 8.800 -8.227 1.00 47.00 296 ARG A O 1
ATOM 2340 N N . ARG A 1 297 ? 23.773 8.816 -6.260 1.00 39.59 297 ARG A N 1
ATOM 2341 C CA . ARG A 1 297 ? 24.951 8.915 -5.377 1.00 39.59 297 ARG A CA 1
ATOM 2342 C C . ARG A 1 297 ? 25.302 7.625 -4.629 1.00 39.59 297 ARG A C 1
ATOM 2344 O O . ARG A 1 297 ? 26.379 7.581 -4.051 1.00 39.59 297 ARG A O 1
ATOM 2351 N N . MET A 1 298 ? 24.456 6.593 -4.634 1.00 37.41 298 MET A N 1
ATOM 2352 C CA . MET A 1 298 ? 24.727 5.350 -3.884 1.00 37.41 298 MET A CA 1
ATOM 2353 C C . MET A 1 298 ? 25.684 4.382 -4.613 1.00 37.41 298 MET A C 1
ATOM 2355 O O . MET A 1 298 ? 26.182 3.451 -3.990 1.00 37.41 298 MET A O 1
ATOM 2359 N N . ASP A 1 299 ? 26.013 4.629 -5.889 1.00 37.72 299 ASP A N 1
ATOM 2360 C CA . ASP A 1 299 ? 26.907 3.771 -6.693 1.00 37.72 299 ASP A CA 1
ATOM 2361 C C . ASP A 1 299 ? 28.399 4.157 -6.641 1.00 37.72 299 ASP A C 1
ATOM 2363 O O . ASP A 1 299 ? 29.225 3.578 -7.350 1.00 37.72 299 ASP A O 1
ATOM 2367 N N . THR A 1 300 ? 28.801 5.110 -5.799 1.00 38.81 300 THR A N 1
ATOM 2368 C CA . THR A 1 300 ? 30.223 5.414 -5.594 1.00 38.81 300 THR A CA 1
ATOM 2369 C C . THR A 1 300 ? 30.500 5.705 -4.131 1.00 38.81 300 THR A C 1
ATOM 2371 O O . THR A 1 300 ? 30.402 6.852 -3.719 1.00 38.81 300 THR A O 1
ATOM 2374 N N . GLU A 1 301 ? 30.848 4.676 -3.363 1.00 27.70 301 GLU A N 1
ATOM 2375 C CA . GLU A 1 301 ? 32.030 4.658 -2.490 1.00 27.70 301 GLU A CA 1
ATOM 2376 C C . GLU A 1 301 ? 32.293 3.198 -2.078 1.00 27.70 301 GLU A C 1
ATOM 2378 O O . GLU A 1 301 ? 31.394 2.525 -1.567 1.00 27.70 301 GLU A O 1
ATOM 2383 N N . PRO A 1 302 ? 33.494 2.650 -2.338 1.00 34.84 302 PRO A N 1
ATOM 2384 C CA . PRO A 1 302 ? 33.829 1.313 -1.885 1.00 34.84 302 PRO A CA 1
ATOM 2385 C C . PRO A 1 302 ? 33.907 1.332 -0.360 1.00 34.84 302 PRO A C 1
ATOM 2387 O O . PRO A 1 302 ? 34.612 2.161 0.213 1.00 34.84 302 PRO A O 1
ATOM 2390 N N . VAL A 1 303 ? 33.196 0.403 0.282 1.00 38.69 303 VAL A N 1
ATOM 2391 C CA . VAL A 1 303 ? 33.262 0.166 1.727 1.00 38.69 303 VAL A CA 1
ATOM 2392 C C . VAL A 1 303 ? 34.725 -0.041 2.111 1.00 38.69 303 VAL A C 1
ATOM 2394 O O . VAL A 1 303 ? 35.315 -1.095 1.866 1.00 38.69 303 VAL A O 1
ATOM 2397 N N . GLY A 1 304 ? 35.320 1.009 2.673 1.00 33.44 304 GLY A N 1
ATOM 2398 C CA . GLY A 1 304 ? 36.652 0.983 3.239 1.00 33.44 304 GLY A CA 1
ATOM 2399 C C . GLY A 1 304 ? 36.675 -0.012 4.387 1.00 33.44 304 GLY A C 1
ATOM 2400 O O . GLY A 1 304 ? 35.998 0.159 5.398 1.00 33.44 304 GLY A O 1
ATOM 2401 N N . SER A 1 305 ? 37.467 -1.060 4.205 1.00 38.53 305 SER A N 1
ATOM 2402 C CA . SER A 1 305 ? 37.939 -1.951 5.253 1.00 38.53 305 SER A CA 1
ATOM 2403 C C . SER A 1 305 ? 38.484 -1.141 6.430 1.00 38.53 305 SER A C 1
ATOM 2405 O O . SER A 1 305 ? 39.497 -0.454 6.285 1.00 38.53 305 SER A O 1
ATOM 2407 N N . LEU A 1 306 ? 37.840 -1.250 7.588 1.00 35.59 306 LEU A N 1
ATOM 2408 C CA . LEU A 1 306 ? 38.421 -0.836 8.859 1.00 35.59 306 LEU A CA 1
ATOM 2409 C C . LEU A 1 306 ? 38.952 -2.085 9.562 1.00 35.59 306 LEU A C 1
ATOM 2411 O O . LEU A 1 306 ? 38.183 -2.962 9.961 1.00 35.59 306 LEU A O 1
ATOM 2415 N N . GLY A 1 307 ? 40.282 -2.165 9.615 1.00 34.69 307 GLY A N 1
ATOM 2416 C CA . GLY A 1 307 ? 41.012 -2.899 10.647 1.00 34.69 307 GLY A CA 1
ATOM 2417 C C . GLY A 1 307 ? 41.234 -2.041 11.885 1.00 34.69 307 GLY A C 1
ATOM 2418 O O . GLY A 1 307 ? 40.819 -0.859 11.874 1.00 34.69 307 GLY A O 1
#

pLDDT: mean 76.84, std 17.88, range [27.7, 96.25]